Protein AF-A0AAD8NBJ1-F1 (afdb_monomer)

pLDDT: mean 81.19, std 16.1, range [29.55, 96.0]

Secondary structure (DSSP, 8-state):
-HHHHHHHHHTT--HHHHHHHHHHHHHHS-TT-----SHHHHHHHHHHTT-------B-TTSS-B--GGGTT-SB-TTT-PBPPPHHHHHHHHHHHTSHHHHHHHHHHHHHHTTT--SS----S-SSPPPPHHHHHHHHHHHHTSPPPHHHHHHHHTBGGG-SSSBSSHHHHHHHHHHHHHHHHHTSPPTT--SPPP--HHHHHHHHHHTTS----------

Organism: NCBI:txid360622

Mean predicted aligned error: 16.37 Å

Solvent-accessible surface area (backbone atoms only — not comparable to full-atom values): 13392 Å² total; per-residue (Å²): 109,71,67,57,54,48,49,32,64,78,65,65,50,46,65,52,57,45,20,56,52,24,43,53,55,49,70,78,42,64,95,87,61,89,71,56,55,31,53,66,57,45,51,55,53,46,46,74,71,72,56,74,85,77,87,71,53,57,33,91,85,66,81,48,63,43,51,81,96,39,52,85,56,63,48,35,96,85,76,67,46,64,45,84,48,69,68,60,54,53,51,50,55,57,54,51,67,33,70,67,46,44,51,55,49,50,52,53,53,38,56,77,51,71,69,66,80,76,100,72,66,77,66,90,56,89,56,74,80,82,47,71,65,58,54,37,53,57,44,16,67,78,65,77,40,80,59,47,55,51,55,51,47,41,42,73,42,15,50,93,54,64,67,70,48,55,74,45,68,67,58,45,51,38,52,52,41,29,52,54,48,49,61,59,53,32,47,48,56,96,93,47,94,57,63,42,88,67,64,58,51,56,36,38,53,55,32,53,54,73,70,53,88,73,67,82,80,70,85,74,81,130

Structure (mmCIF, N/CA/C/O backbone):
data_AF-A0AAD8NBJ1-F1
#
_entry.id   AF-A0AAD8NBJ1-F1
#
loop_
_atom_site.group_PDB
_atom_site.id
_atom_site.type_symbol
_atom_site.label_atom_id
_atom_site.label_alt_id
_atom_site.label_comp_id
_atom_site.label_asym_id
_atom_site.label_entity_id
_atom_site.label_seq_id
_atom_site.pdbx_PDB_ins_code
_atom_site.Cartn_x
_atom_site.Cartn_y
_atom_site.Cartn_z
_atom_site.occupancy
_atom_site.B_iso_or_equiv
_atom_site.auth_seq_id
_atom_site.auth_comp_id
_atom_site.auth_asym_id
_atom_site.auth_atom_id
_atom_site.pdbx_PDB_model_num
ATOM 1 N N . MET A 1 1 ? 9.973 -14.332 -22.108 1.00 76.56 1 MET A N 1
ATOM 2 C CA . MET A 1 1 ? 10.062 -13.390 -20.968 1.00 76.56 1 MET A CA 1
ATOM 3 C C . MET A 1 1 ? 8.954 -12.339 -20.944 1.00 76.56 1 MET A C 1
ATOM 5 O O . MET A 1 1 ? 8.338 -12.210 -19.899 1.00 76.56 1 MET A O 1
ATOM 9 N N . ALA A 1 2 ? 8.609 -11.660 -22.050 1.00 81.00 2 ALA A N 1
ATOM 10 C CA . ALA A 1 2 ? 7.526 -10.656 -22.050 1.00 81.00 2 ALA A CA 1
ATOM 11 C C . ALA A 1 2 ? 6.179 -11.221 -21.556 1.00 81.00 2 ALA A C 1
ATOM 13 O O . ALA A 1 2 ? 5.575 -10.667 -20.648 1.00 81.00 2 ALA A O 1
ATOM 14 N N . ARG A 1 3 ? 5.782 -12.405 -22.048 1.00 86.31 3 ARG A N 1
ATOM 15 C CA . ARG A 1 3 ? 4.578 -13.115 -21.573 1.00 86.31 3 ARG A CA 1
ATOM 16 C C . ARG A 1 3 ? 4.602 -13.426 -20.072 1.00 86.31 3 ARG A C 1
ATOM 18 O O . ARG A 1 3 ? 3.561 -13.398 -19.439 1.00 86.31 3 ARG A O 1
ATOM 25 N N . MET A 1 4 ? 5.773 -13.709 -19.502 1.00 88.56 4 MET A N 1
ATOM 26 C CA . MET A 1 4 ? 5.906 -14.011 -18.073 1.00 88.56 4 MET A CA 1
ATOM 27 C C . MET A 1 4 ? 5.740 -12.748 -17.221 1.00 88.56 4 MET A C 1
ATOM 29 O O . MET A 1 4 ? 5.127 -12.801 -16.160 1.00 88.56 4 MET A O 1
ATOM 33 N N . LEU A 1 5 ? 6.219 -11.597 -17.710 1.00 87.44 5 LEU A N 1
ATOM 34 C CA . LEU A 1 5 ? 5.952 -10.296 -17.089 1.00 87.44 5 LEU A CA 1
ATOM 35 C C . LEU A 1 5 ? 4.464 -9.927 -17.148 1.00 87.44 5 LEU A C 1
ATOM 37 O O . LEU A 1 5 ? 3.934 -9.450 -16.148 1.00 87.44 5 LEU A O 1
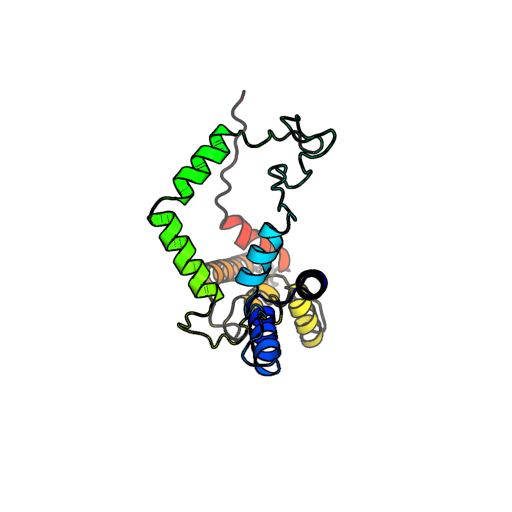ATOM 41 N N . SER A 1 6 ? 3.788 -10.188 -18.273 1.00 85.75 6 SER A N 1
ATOM 42 C CA . SER A 1 6 ? 2.333 -10.014 -18.383 1.00 85.75 6 SER A CA 1
ATOM 43 C C . SER A 1 6 ? 1.595 -10.893 -17.375 1.00 85.75 6 SER A C 1
ATOM 45 O O . SER A 1 6 ? 0.835 -10.369 -16.576 1.00 85.75 6 SER A O 1
ATOM 47 N N . LEU A 1 7 ? 1.918 -12.190 -17.300 1.00 85.75 7 LEU A N 1
ATOM 48 C CA . LEU A 1 7 ? 1.315 -13.108 -16.324 1.00 85.75 7 LEU A CA 1
ATOM 49 C C . LEU A 1 7 ? 1.537 -12.658 -14.875 1.00 85.75 7 LEU A C 1
ATOM 51 O O . LEU A 1 7 ? 0.616 -12.722 -14.065 1.00 85.75 7 LEU A O 1
ATOM 55 N N . LYS A 1 8 ? 2.732 -12.152 -14.546 1.00 85.94 8 LYS A N 1
ATOM 56 C CA . LYS A 1 8 ? 2.996 -11.562 -13.229 1.00 85.94 8 LYS A CA 1
ATOM 57 C C . LYS A 1 8 ? 2.080 -10.377 -12.937 1.00 85.94 8 LYS A C 1
ATOM 59 O O . LYS A 1 8 ? 1.621 -10.254 -11.805 1.00 85.94 8 LYS A O 1
ATOM 64 N N . SER A 1 9 ? 1.854 -9.509 -13.921 1.00 82.12 9 SER A N 1
ATOM 65 C CA . SER A 1 9 ? 0.972 -8.348 -13.786 1.00 82.12 9 SER A CA 1
ATOM 66 C C . SER A 1 9 ? -0.490 -8.774 -13.637 1.00 82.12 9 SER A C 1
ATOM 68 O O . SER A 1 9 ? -1.144 -8.373 -12.678 1.00 82.12 9 SER A O 1
ATOM 70 N N . ASP A 1 10 ? -0.966 -9.634 -14.537 1.00 82.12 10 ASP A N 1
ATOM 71 C CA . ASP A 1 10 ? -2.369 -10.053 -14.653 1.00 82.12 10 ASP A CA 1
ATOM 72 C C . ASP A 1 10 ? -2.823 -10.936 -13.485 1.00 82.12 10 ASP A C 1
ATOM 74 O O . ASP A 1 10 ? -3.989 -10.922 -13.096 1.00 82.12 10 ASP A O 1
ATOM 78 N N . HIS A 1 11 ? -1.898 -11.701 -12.905 1.00 82.19 11 HIS A N 1
ATOM 79 C CA . HIS A 1 11 ? -2.176 -12.625 -11.805 1.00 82.19 11 HIS A CA 1
ATOM 80 C C . HIS A 1 11 ? -1.488 -12.232 -10.499 1.00 82.19 11 HIS A C 1
ATOM 82 O O . HIS A 1 11 ? -1.432 -13.037 -9.570 1.00 82.19 11 HIS A O 1
ATOM 88 N N . HIS A 1 12 ? -0.945 -11.015 -10.427 1.00 79.38 12 HIS A N 1
ATOM 89 C CA . HIS A 1 12 ? -0.308 -10.461 -9.232 1.00 79.38 12 HIS A CA 1
ATOM 90 C C . HIS A 1 12 ? 0.740 -11.389 -8.597 1.00 79.38 12 HIS A C 1
ATOM 92 O O . HIS A 1 12 ? 0.815 -11.513 -7.373 1.00 79.38 12 HIS A O 1
ATOM 98 N N . TRP A 1 13 ? 1.562 -12.058 -9.413 1.00 82.12 13 TRP A N 1
ATOM 99 C CA . TRP A 1 13 ? 2.598 -12.941 -8.876 1.00 82.12 13 TRP A CA 1
ATOM 100 C C . TRP A 1 13 ? 3.555 -12.145 -7.991 1.00 82.12 13 TRP A C 1
ATOM 102 O O . TRP A 1 13 ? 4.001 -11.051 -8.359 1.00 82.12 13 TRP A O 1
ATOM 112 N N . SER A 1 14 ? 3.937 -12.716 -6.849 1.00 79.75 14 SER A N 1
ATOM 113 C CA . SER A 1 14 ? 5.003 -12.148 -6.024 1.00 79.75 14 SER A CA 1
ATOM 114 C C . SER A 1 14 ? 6.334 -12.146 -6.793 1.00 79.75 14 SER A C 1
ATOM 116 O O . SER A 1 14 ? 6.502 -12.843 -7.798 1.00 79.75 14 SER A O 1
ATOM 118 N N . GLU A 1 15 ? 7.290 -11.302 -6.395 1.00 81.50 15 GLU A N 1
ATOM 119 C CA . GLU A 1 15 ? 8.642 -11.352 -6.984 1.00 81.50 15 GLU A CA 1
ATOM 120 C C . GLU A 1 15 ? 9.304 -12.710 -6.722 1.00 81.50 15 GLU A C 1
ATOM 122 O O . GLU A 1 15 ? 9.832 -13.300 -7.653 1.00 81.50 15 GLU A O 1
ATOM 127 N N . ALA A 1 16 ? 9.131 -13.275 -5.523 1.00 79.19 16 ALA A N 1
ATOM 128 C CA . ALA A 1 16 ? 9.636 -14.607 -5.188 1.00 79.19 16 ALA A CA 1
ATOM 129 C C . ALA A 1 16 ? 9.062 -15.713 -6.091 1.00 79.19 16 ALA A C 1
ATOM 131 O O . ALA A 1 16 ? 9.810 -16.543 -6.592 1.00 79.19 16 ALA A O 1
ATOM 132 N N . CYS A 1 17 ? 7.747 -15.709 -6.346 1.00 82.06 17 CYS A N 1
ATOM 133 C CA . CYS A 1 17 ? 7.118 -16.680 -7.248 1.00 82.06 17 CYS A CA 1
ATOM 134 C C . CYS A 1 17 ? 7.685 -16.575 -8.671 1.00 82.06 17 CYS A C 1
ATOM 136 O O . CYS A 1 17 ? 7.944 -17.590 -9.320 1.00 82.06 17 CYS A O 1
ATOM 138 N N . TYR A 1 18 ? 7.929 -15.350 -9.139 1.00 89.44 18 TYR A N 1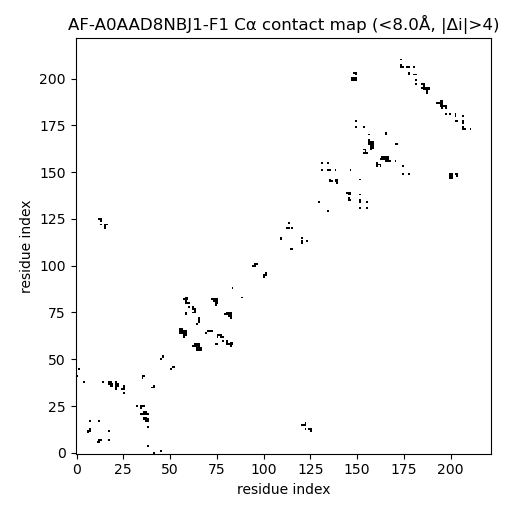
ATOM 139 C CA . TYR A 1 18 ? 8.555 -15.119 -10.435 1.00 89.44 18 TYR A CA 1
ATOM 140 C C . TYR A 1 18 ? 9.995 -15.644 -10.475 1.00 89.44 18 TYR A C 1
ATOM 142 O O . TYR A 1 18 ? 10.363 -16.312 -11.439 1.00 89.44 18 TYR A O 1
ATOM 150 N N . ASP A 1 19 ? 10.795 -15.355 -9.449 1.00 88.88 19 ASP A N 1
ATOM 151 C CA . ASP A 1 19 ? 12.202 -15.757 -9.366 1.00 88.88 19 ASP A CA 1
ATOM 152 C C . ASP A 1 19 ? 12.331 -17.286 -9.308 1.00 88.88 19 ASP A C 1
ATOM 154 O O . ASP A 1 19 ? 12.986 -17.865 -10.168 1.00 88.88 19 ASP A O 1
ATOM 158 N N . GLN A 1 20 ? 11.586 -17.961 -8.426 1.00 87.50 20 GLN A N 1
ATOM 159 C CA . GLN A 1 20 ? 11.570 -19.431 -8.346 1.00 87.50 20 GLN A CA 1
ATOM 160 C C . GLN A 1 20 ? 11.138 -20.088 -9.662 1.00 87.50 20 GLN A C 1
ATOM 162 O O . GLN A 1 20 ? 11.732 -21.065 -10.114 1.00 87.50 20 GLN A O 1
ATOM 167 N N . THR A 1 21 ? 10.110 -19.537 -10.317 1.00 89.62 21 THR A N 1
ATOM 168 C CA . THR A 1 21 ? 9.676 -20.028 -11.633 1.00 89.62 21 THR A CA 1
ATOM 169 C C . THR A 1 21 ? 10.772 -19.817 -12.680 1.00 89.62 21 THR A C 1
ATOM 171 O O . THR A 1 21 ? 10.986 -20.672 -13.536 1.00 89.62 21 THR A O 1
ATOM 174 N N . SER A 1 22 ? 11.489 -18.693 -12.611 1.00 90.69 22 SER A N 1
ATOM 175 C CA . SER A 1 22 ? 12.585 -18.377 -13.528 1.00 90.69 22 SER A CA 1
ATOM 176 C C . SER A 1 22 ? 13.775 -19.319 -13.342 1.00 90.69 22 SER A C 1
ATOM 178 O O . SER A 1 22 ? 14.338 -19.793 -14.327 1.00 90.69 22 SER A O 1
ATOM 180 N N . GLU A 1 23 ? 14.131 -19.621 -12.095 1.00 89.38 23 GLU A N 1
ATOM 181 C CA . GLU A 1 23 ? 15.168 -20.591 -11.736 1.00 89.38 23 GLU A CA 1
ATOM 182 C C . GLU A 1 23 ? 14.799 -22.005 -12.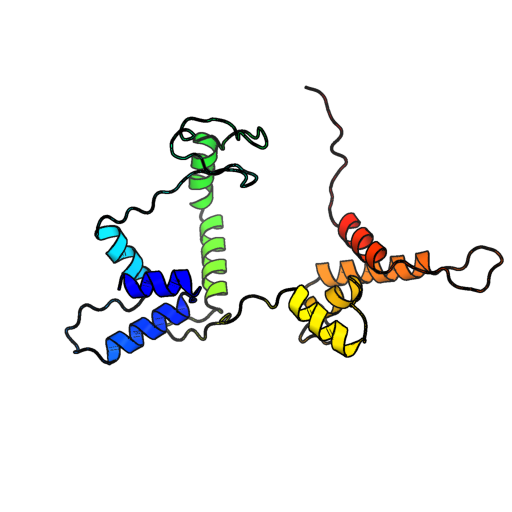192 1.00 89.38 23 GLU A C 1
ATOM 184 O O . GLU A 1 23 ? 15.622 -22.679 -12.811 1.00 89.38 23 GLU A O 1
ATOM 189 N N . PHE A 1 24 ? 13.547 -22.426 -11.980 1.00 91.06 24 PHE A N 1
ATOM 190 C CA . PHE A 1 24 ? 13.046 -23.707 -12.479 1.00 91.06 24 PHE A CA 1
ATOM 191 C C . PHE A 1 24 ? 13.118 -23.799 -14.007 1.00 91.06 24 PHE A C 1
ATOM 193 O O . PHE A 1 24 ? 13.599 -24.788 -14.551 1.00 91.06 24 PHE A O 1
ATOM 200 N N . ILE A 1 25 ? 12.685 -22.760 -14.728 1.00 90.94 25 ILE A N 1
ATOM 201 C CA . ILE A 1 25 ? 12.784 -22.748 -16.193 1.00 90.94 25 ILE A CA 1
ATOM 202 C C . ILE A 1 25 ? 14.251 -22.834 -16.626 1.00 90.94 25 ILE A C 1
ATOM 204 O O . ILE A 1 25 ? 14.574 -23.538 -17.577 1.00 90.94 25 ILE A O 1
ATOM 208 N N . LYS A 1 26 ? 15.156 -22.152 -15.924 1.00 89.25 26 LYS A N 1
ATOM 209 C CA . LYS A 1 26 ? 16.584 -22.177 -16.240 1.00 89.25 26 LYS A CA 1
ATOM 210 C C . LYS A 1 26 ? 17.226 -23.545 -15.999 1.00 89.25 26 LYS A C 1
ATOM 212 O O . LYS A 1 26 ? 18.129 -23.894 -16.751 1.00 89.25 26 LYS A O 1
ATOM 217 N N . SER A 1 27 ? 16.763 -24.309 -15.007 1.00 89.19 27 SER A N 1
ATOM 218 C CA . SER A 1 27 ? 17.309 -25.637 -14.687 1.00 89.19 27 SER A CA 1
ATOM 219 C C . SER A 1 27 ? 16.895 -26.730 -15.675 1.00 89.19 27 SER A C 1
ATOM 221 O O . SER A 1 27 ? 17.614 -27.714 -15.826 1.00 89.19 27 SER A O 1
ATOM 223 N N . VAL A 1 28 ? 15.764 -26.561 -16.368 1.00 93.38 28 VAL A N 1
ATOM 224 C CA . VAL A 1 28 ? 15.316 -27.493 -17.421 1.00 93.38 28 VAL A CA 1
ATOM 225 C C . VAL A 1 28 ? 15.861 -27.143 -18.809 1.00 93.38 28 VAL A C 1
ATOM 227 O O . VAL A 1 28 ? 15.690 -27.916 -19.752 1.00 93.38 28 VAL A O 1
ATOM 230 N N . LEU A 1 29 ? 16.492 -25.976 -18.955 1.00 92.00 29 LEU A N 1
ATOM 231 C CA . LEU A 1 29 ? 17.133 -25.543 -20.192 1.00 92.00 29 LEU A CA 1
ATOM 232 C C . LEU A 1 29 ? 18.601 -26.019 -20.252 1.00 92.00 29 LEU A C 1
ATOM 234 O O . LEU A 1 29 ? 19.216 -26.235 -19.210 1.00 92.00 29 LEU A O 1
ATOM 238 N N . PRO A 1 30 ? 19.188 -26.155 -21.457 1.00 92.44 30 PRO A N 1
ATOM 239 C CA . PRO A 1 30 ? 20.610 -26.480 -21.628 1.00 92.44 30 PRO A CA 1
ATOM 240 C C . PRO A 1 30 ? 21.540 -25.503 -20.889 1.00 92.44 30 PRO A C 1
ATOM 242 O O . PRO A 1 30 ? 21.201 -24.329 -20.762 1.00 92.44 30 PRO A O 1
ATOM 245 N N . GLU A 1 31 ? 22.714 -25.944 -20.423 1.00 85.31 31 GLU A N 1
ATOM 246 C CA . GLU A 1 31 ? 23.617 -25.121 -19.586 1.00 85.31 31 GLU A CA 1
ATOM 247 C C . GLU A 1 31 ? 24.069 -23.799 -20.238 1.00 85.31 31 GLU A C 1
ATOM 249 O O . GLU A 1 31 ? 24.370 -22.833 -19.539 1.00 85.31 31 GLU A O 1
ATOM 254 N N . ASP A 1 32 ? 24.073 -23.721 -21.568 1.00 88.31 32 ASP A N 1
ATOM 255 C CA . ASP A 1 32 ? 24.468 -22.547 -22.352 1.00 88.31 32 ASP A CA 1
ATOM 256 C C . ASP A 1 32 ? 23.321 -21.548 -22.607 1.00 88.31 32 ASP A C 1
ATOM 258 O O . ASP A 1 32 ? 23.463 -20.599 -23.384 1.00 88.31 32 ASP A O 1
ATOM 262 N N . ASN A 1 33 ? 22.173 -21.718 -21.943 1.00 88.12 33 ASN A N 1
ATOM 263 C CA . ASN A 1 33 ? 21.016 -20.854 -22.148 1.00 88.12 33 ASN A CA 1
ATOM 264 C C . ASN A 1 33 ? 21.196 -19.436 -21.564 1.00 88.12 33 ASN A C 1
ATOM 266 O O . ASN A 1 33 ? 21.755 -19.221 -20.489 1.00 88.12 33 ASN A O 1
ATOM 270 N N . THR A 1 34 ? 20.617 -18.440 -22.240 1.00 85.19 34 THR A N 1
ATOM 271 C CA . THR A 1 34 ? 20.631 -17.030 -21.811 1.00 85.19 34 THR A CA 1
ATOM 272 C C . THR A 1 34 ? 19.384 -16.629 -21.011 1.00 85.19 34 THR A C 1
ATOM 274 O O . THR A 1 34 ? 18.999 -15.456 -21.009 1.00 85.19 34 THR A O 1
ATOM 277 N N . PHE A 1 35 ? 18.690 -17.581 -20.377 1.00 88.69 35 PHE A N 1
ATOM 278 C CA . PHE A 1 35 ? 17.468 -17.291 -19.630 1.00 88.69 35 PHE A CA 1
ATOM 279 C C . PHE A 1 35 ? 17.782 -16.517 -18.340 1.00 88.69 35 PHE A C 1
ATOM 281 O O . PHE A 1 35 ? 18.763 -16.780 -17.629 1.00 88.69 35 PHE A O 1
ATOM 288 N N . LEU A 1 36 ? 16.943 -15.526 -18.035 1.00 87.94 36 LEU A N 1
ATOM 289 C CA . LEU A 1 36 ? 17.109 -14.678 -16.858 1.00 87.94 36 LEU A CA 1
ATOM 290 C C . LEU A 1 36 ? 16.431 -15.335 -15.661 1.00 87.94 36 LEU A C 1
ATOM 292 O O . LEU A 1 36 ? 15.288 -15.758 -15.743 1.00 87.94 36 LEU A O 1
ATOM 296 N N . ASP A 1 37 ? 17.150 -15.392 -14.550 1.00 84.50 37 ASP A N 1
ATOM 297 C CA . ASP A 1 37 ? 16.775 -16.123 -13.331 1.00 84.50 37 ASP A CA 1
ATOM 298 C C . ASP A 1 37 ? 16.035 -15.259 -12.298 1.00 84.50 37 ASP A C 1
ATOM 300 O O . ASP A 1 37 ? 15.776 -15.706 -11.192 1.00 84.50 37 ASP A O 1
ATOM 304 N N . SER A 1 38 ? 15.691 -14.014 -12.636 1.00 86.94 38 SER A N 1
ATOM 305 C CA . SER A 1 38 ? 14.929 -13.151 -11.730 1.00 86.94 38 SER A CA 1
ATOM 306 C C . SER A 1 38 ? 14.083 -12.111 -12.453 1.00 86.94 38 SER A C 1
ATOM 308 O O . SER A 1 38 ? 14.363 -11.703 -13.592 1.00 86.94 38 SER A O 1
ATOM 310 N N . PHE A 1 39 ? 13.068 -11.616 -11.750 1.00 87.44 39 PHE A N 1
ATOM 311 C CA . PHE A 1 39 ? 12.218 -10.509 -12.157 1.00 87.44 39 PHE A CA 1
ATOM 312 C C . PHE A 1 39 ? 13.042 -9.256 -12.419 1.00 87.44 39 PHE A C 1
ATOM 314 O O . PHE A 1 39 ? 12.863 -8.620 -13.454 1.00 87.44 39 PHE A O 1
ATOM 321 N N . TYR A 1 40 ? 13.991 -8.931 -11.536 1.00 86.62 40 TYR A N 1
ATOM 322 C CA . TYR A 1 40 ? 14.835 -7.750 -11.696 1.00 86.62 40 TYR A CA 1
ATOM 323 C C . TYR A 1 40 ? 15.680 -7.817 -12.972 1.00 86.62 40 TYR A C 1
ATOM 325 O O . TYR A 1 40 ? 15.653 -6.879 -13.772 1.00 86.62 40 TYR A O 1
ATOM 333 N N . LYS A 1 41 ? 16.391 -8.933 -13.206 1.00 86.69 41 LYS A N 1
ATOM 334 C CA . LYS A 1 41 ? 17.172 -9.112 -14.440 1.00 86.69 41 LYS A CA 1
ATOM 335 C C . LYS A 1 41 ? 16.262 -9.055 -15.664 1.00 86.69 41 LYS A C 1
ATOM 337 O O . LYS A 1 41 ? 16.604 -8.381 -16.633 1.00 86.69 41 LYS A O 1
ATOM 342 N N . THR A 1 42 ? 15.089 -9.690 -15.600 1.00 88.38 42 THR A N 1
ATOM 343 C CA . THR A 1 42 ? 14.114 -9.673 -16.699 1.00 88.38 42 THR A CA 1
ATOM 344 C C . THR A 1 42 ? 13.595 -8.276 -17.005 1.00 88.38 42 THR A C 1
ATOM 346 O O . THR A 1 42 ? 13.584 -7.865 -18.164 1.00 88.38 42 THR A O 1
ATOM 349 N N . LYS A 1 43 ? 13.214 -7.521 -15.975 1.00 83.75 43 LYS A N 1
ATOM 350 C CA . LYS A 1 43 ? 12.758 -6.139 -16.093 1.00 83.75 43 LYS A CA 1
ATOM 351 C C . LYS A 1 43 ? 13.852 -5.249 -16.683 1.00 83.75 43 LYS A C 1
ATOM 353 O O . LYS A 1 43 ? 13.596 -4.563 -17.663 1.00 83.75 43 LYS A O 1
ATOM 358 N N . LYS A 1 44 ? 15.080 -5.328 -16.163 1.00 84.00 44 LYS A N 1
ATOM 359 C CA . LYS A 1 44 ? 16.232 -4.561 -16.663 1.00 84.00 44 LYS A CA 1
ATOM 360 C C . LYS A 1 44 ? 16.568 -4.893 -18.120 1.00 84.00 44 LYS A C 1
ATOM 362 O O . LYS A 1 44 ? 16.908 -4.008 -18.898 1.00 84.00 44 LYS A O 1
ATOM 367 N N . HIS A 1 45 ? 16.459 -6.163 -18.505 1.00 85.06 45 HIS A N 1
ATOM 368 C CA . HIS A 1 45 ? 16.651 -6.577 -19.892 1.00 85.06 45 HIS A CA 1
ATOM 369 C C . HIS A 1 45 ? 15.563 -6.004 -20.812 1.00 85.06 45 HIS A C 1
ATOM 371 O O . HIS A 1 45 ? 15.874 -5.509 -21.890 1.00 85.06 45 HIS A O 1
ATOM 377 N N . MET A 1 46 ? 14.304 -5.998 -20.364 1.00 81.12 46 MET A N 1
ATOM 378 C CA . MET A 1 46 ? 13.187 -5.397 -21.104 1.00 81.12 46 MET A CA 1
ATOM 379 C C . MET A 1 46 ? 13.273 -3.871 -21.201 1.00 81.12 46 MET A C 1
ATOM 381 O O . MET A 1 46 ? 12.910 -3.314 -22.233 1.00 81.12 46 MET A O 1
ATOM 385 N N . GLU A 1 47 ? 13.798 -3.193 -20.178 1.00 77.69 47 GLU A N 1
ATOM 386 C CA . GLU A 1 47 ? 14.092 -1.754 -20.231 1.00 77.69 47 GLU A CA 1
ATOM 387 C C . GLU A 1 47 ? 15.098 -1.432 -21.353 1.00 77.69 47 GLU A C 1
ATOM 389 O O . GLU A 1 47 ? 14.930 -0.447 -22.069 1.00 77.69 47 GLU A O 1
ATOM 394 N N . GLY A 1 48 ? 16.093 -2.303 -21.573 1.00 76.31 48 GLY A N 1
ATOM 395 C CA . GLY A 1 48 ? 17.064 -2.179 -22.667 1.00 76.31 48 GLY A CA 1
ATOM 396 C C . GLY A 1 48 ? 16.482 -2.389 -24.072 1.00 76.31 48 GLY A C 1
ATOM 397 O O . GLY A 1 48 ? 17.083 -1.947 -25.047 1.00 76.31 48 GLY A O 1
ATOM 398 N N . LEU A 1 49 ? 15.306 -3.014 -24.187 1.00 78.50 49 LEU A N 1
ATOM 399 C CA . LEU A 1 49 ? 14.607 -3.249 -25.457 1.00 78.50 49 LEU A CA 1
ATOM 400 C C . LEU A 1 49 ? 13.725 -2.067 -25.895 1.00 78.50 49 LEU A C 1
ATOM 402 O O . LEU A 1 49 ? 12.976 -2.187 -26.862 1.00 78.50 49 LEU A O 1
ATOM 406 N N . GLY A 1 50 ? 13.802 -0.922 -25.210 1.00 61.34 50 GLY A N 1
ATOM 407 C CA . GLY A 1 50 ? 13.041 0.269 -25.588 1.00 61.34 50 GLY A CA 1
ATOM 408 C C . GLY A 1 50 ? 11.572 0.214 -25.170 1.00 61.34 50 GLY A C 1
ATOM 409 O O . GLY A 1 50 ? 10.733 0.824 -25.826 1.00 61.34 50 GLY A O 1
ATOM 410 N N . LEU A 1 51 ? 11.257 -0.480 -24.070 1.00 64.69 51 LEU A N 1
ATOM 411 C CA . LEU A 1 51 ? 10.002 -0.314 -23.329 1.00 64.69 51 LEU A CA 1
ATOM 412 C C . LEU A 1 51 ? 10.241 0.678 -22.174 1.00 64.69 51 LEU A C 1
ATOM 414 O O . LEU A 1 51 ? 10.441 0.246 -21.034 1.00 64.69 51 LEU A O 1
ATOM 418 N N . PRO A 1 52 ? 10.309 2.002 -22.429 1.00 59.34 52 PRO A N 1
ATOM 419 C CA . PRO A 1 52 ? 10.575 2.970 -21.379 1.00 59.34 52 PRO A CA 1
ATOM 420 C C . PRO A 1 52 ? 9.442 2.938 -20.356 1.00 59.34 52 PRO A C 1
ATOM 422 O O . PRO A 1 52 ? 8.273 3.142 -20.685 1.00 59.34 52 PRO A O 1
ATOM 425 N N . SER A 1 53 ? 9.791 2.713 -19.089 1.00 66.38 53 SER A N 1
ATOM 426 C CA . SER A 1 53 ? 8.871 3.021 -18.000 1.00 66.38 53 SER A CA 1
ATOM 427 C C . SER A 1 53 ? 8.767 4.542 -17.888 1.00 66.38 53 SER A C 1
ATOM 429 O O . SER A 1 53 ? 9.704 5.225 -17.475 1.00 66.38 53 SER A O 1
ATOM 431 N N . VAL A 1 54 ? 7.635 5.092 -18.322 1.00 74.00 54 VAL A N 1
ATOM 432 C CA . VAL A 1 54 ? 7.363 6.525 -18.206 1.00 74.00 54 VAL A CA 1
ATOM 433 C C . VAL A 1 54 ? 6.759 6.777 -16.831 1.00 74.00 54 VAL A C 1
ATOM 435 O O . VAL A 1 54 ? 5.711 6.229 -16.493 1.00 74.00 54 VAL A O 1
ATOM 438 N N . LYS A 1 55 ? 7.428 7.599 -16.019 1.00 79.88 55 LYS A N 1
ATOM 439 C CA . LYS A 1 55 ? 6.853 8.090 -14.764 1.00 79.88 55 LYS A CA 1
ATOM 440 C C . LYS A 1 55 ? 5.889 9.221 -15.096 1.00 79.88 55 LYS A C 1
ATOM 442 O O . LYS A 1 55 ? 6.322 10.273 -15.557 1.00 79.88 55 LYS A O 1
ATOM 447 N N . ILE A 1 56 ? 4.603 8.981 -14.875 1.00 87.56 56 ILE A N 1
ATOM 448 C CA . ILE A 1 56 ? 3.551 9.979 -15.041 1.00 87.56 56 ILE A CA 1
ATOM 449 C C . ILE A 1 56 ? 3.230 10.542 -13.660 1.00 87.56 56 ILE A C 1
ATOM 451 O O . ILE A 1 56 ? 3.043 9.784 -12.709 1.00 87.56 56 ILE A O 1
ATOM 455 N N . ASP A 1 57 ? 3.213 11.864 -13.557 1.00 88.56 57 ASP A N 1
ATOM 456 C CA . ASP A 1 57 ? 2.876 12.550 -12.315 1.00 88.56 57 ASP A CA 1
ATOM 457 C C . ASP A 1 57 ? 1.372 12.445 -12.026 1.00 88.56 57 ASP A C 1
ATOM 459 O O . ASP A 1 57 ? 0.560 12.340 -12.950 1.00 88.56 57 ASP A O 1
ATOM 463 N N . CYS A 1 58 ? 0.985 12.499 -10.757 1.00 92.50 58 CYS A N 1
ATOM 464 C CA . CYS A 1 58 ? -0.409 12.405 -10.347 1.00 9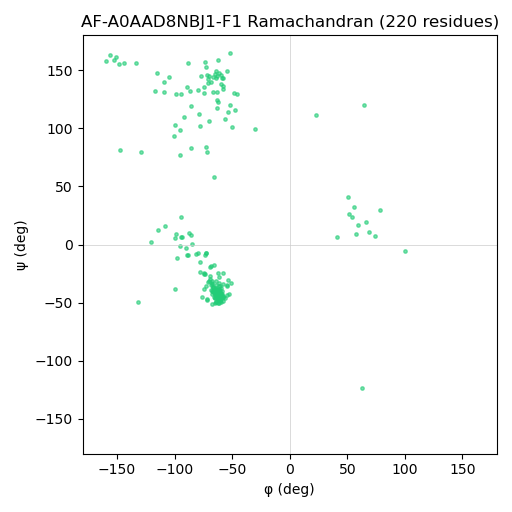2.50 58 CYS A CA 1
ATOM 465 C C . CYS A 1 58 ? -0.781 13.472 -9.320 1.00 92.50 58 CYS A C 1
ATOM 467 O O . CYS A 1 58 ? 0.051 14.030 -8.608 1.00 92.50 58 CYS A O 1
ATOM 469 N N . CYS A 1 59 ? -2.072 13.782 -9.258 1.00 92.75 59 CYS A N 1
ATOM 470 C CA . CYS A 1 59 ? -2.614 14.625 -8.205 1.00 92.75 59 CYS A CA 1
ATOM 471 C C . CYS A 1 59 ? -2.311 14.015 -6.825 1.00 92.75 59 CYS A C 1
ATOM 473 O O . CYS A 1 59 ? -2.426 12.804 -6.650 1.00 92.75 59 CYS A O 1
ATOM 475 N N . VAL A 1 60 ? -2.025 14.859 -5.827 1.00 88.69 60 VAL A N 1
ATOM 476 C CA . VAL A 1 60 ? -1.794 14.448 -4.427 1.00 88.69 60 VAL A CA 1
ATOM 477 C C . VAL A 1 60 ? -2.929 13.596 -3.841 1.00 88.69 60 VAL A C 1
ATOM 479 O O . VAL A 1 60 ? -2.673 12.706 -3.040 1.00 88.69 60 VAL A O 1
ATOM 482 N N . ASN A 1 61 ? -4.168 13.815 -4.296 1.00 90.06 61 ASN A N 1
ATOM 483 C CA . ASN A 1 61 ? -5.352 13.049 -3.890 1.00 90.06 61 ASN A CA 1
ATOM 484 C C . ASN A 1 61 ? -5.672 11.880 -4.842 1.00 90.06 61 ASN A C 1
ATOM 486 O O . ASN A 1 61 ? -6.729 11.266 -4.734 1.00 90.06 61 ASN A O 1
ATOM 490 N N . GLY A 1 62 ? -4.813 11.604 -5.827 1.00 90.50 62 GLY A N 1
ATOM 491 C CA . GLY A 1 62 ? -4.998 10.530 -6.806 1.00 90.50 62 GLY A CA 1
ATOM 492 C C . GLY A 1 62 ? -6.140 10.744 -7.806 1.00 90.50 62 GLY A C 1
ATOM 493 O O . GLY A 1 62 ? -6.491 9.814 -8.522 1.00 90.50 62 GLY A O 1
ATOM 494 N N . CYS A 1 63 ? -6.728 11.944 -7.881 1.00 93.12 63 CYS A N 1
ATOM 495 C CA . CYS A 1 63 ? -7.913 12.196 -8.712 1.00 93.12 63 CYS A CA 1
ATOM 496 C C . CYS A 1 63 ? -7.641 12.149 -10.226 1.00 93.12 63 CYS A C 1
ATOM 498 O O . CYS A 1 63 ? -8.553 11.883 -11.001 1.00 93.12 63 CYS A O 1
ATOM 500 N N . MET A 1 64 ? -6.412 12.450 -10.656 1.00 92.62 64 MET A N 1
ATOM 501 C CA . MET A 1 64 ? -5.999 12.409 -12.061 1.00 92.62 64 MET A CA 1
ATOM 502 C C . MET A 1 64 ? -4.488 12.225 -12.200 1.00 92.62 64 MET A C 1
ATOM 504 O O . MET A 1 64 ? -3.730 12.482 -11.259 1.00 92.62 64 MET A O 1
ATOM 508 N N . ILE A 1 65 ? -4.070 11.831 -13.402 1.00 94.31 65 ILE A N 1
ATOM 509 C CA . ILE A 1 65 ? -2.674 11.824 -13.845 1.00 94.31 65 ILE A CA 1
ATOM 510 C C . ILE A 1 65 ? -2.430 12.991 -14.810 1.00 94.31 65 ILE A C 1
ATOM 512 O O . ILE A 1 65 ? -3.308 13.334 -15.599 1.00 94.31 65 ILE A O 1
ATOM 516 N N . TYR A 1 66 ? -1.244 13.591 -14.759 1.00 92.75 66 TYR A N 1
ATOM 517 C CA . TYR A 1 66 ? -0.839 14.683 -15.648 1.00 92.75 66 TYR A CA 1
ATOM 518 C C . TYR A 1 66 ? -0.268 14.102 -16.944 1.00 92.75 66 TYR A C 1
ATOM 520 O O . TYR A 1 66 ? 0.943 13.903 -17.081 1.00 92.75 66 TYR A O 1
ATOM 528 N N . TRP A 1 67 ? -1.158 13.759 -17.876 1.00 93.62 67 TRP A N 1
ATOM 529 C CA . TRP A 1 67 ? -0.822 13.090 -19.133 1.00 93.62 67 TRP A CA 1
ATOM 530 C C . TRP A 1 67 ? -1.700 13.577 -20.292 1.00 93.62 67 TRP A C 1
ATOM 532 O O . TRP A 1 67 ? -2.812 14.053 -20.078 1.00 93.62 67 TRP A O 1
ATOM 542 N N . GLY A 1 68 ? -1.203 13.444 -21.526 1.00 92.75 68 GLY A N 1
ATOM 543 C CA . GLY A 1 68 ? -1.909 13.902 -22.724 1.00 92.75 68 GLY A CA 1
ATOM 544 C C . GLY A 1 68 ? -2.119 15.416 -22.706 1.00 92.75 68 GLY A C 1
ATOM 545 O O . GLY A 1 68 ? -1.160 16.168 -22.560 1.00 92.75 68 GLY A O 1
ATOM 546 N N . GLU A 1 69 ? -3.373 15.848 -22.823 1.00 93.38 69 GLU A N 1
ATOM 547 C CA . GLU A 1 69 ? -3.773 17.265 -22.789 1.00 93.38 69 GLU A CA 1
ATOM 548 C C . GLU A 1 69 ? -3.519 17.932 -21.426 1.00 93.38 69 GLU A C 1
ATOM 550 O O . GLU A 1 69 ? -3.434 19.154 -21.340 1.00 93.38 69 GLU A O 1
ATOM 555 N N . ASP A 1 70 ? -3.332 17.134 -20.370 1.00 92.88 70 ASP A N 1
ATOM 556 C CA . ASP A 1 70 ? -3.217 17.620 -18.990 1.00 92.88 70 ASP A CA 1
ATOM 557 C C . ASP A 1 70 ? -1.770 17.719 -18.506 1.00 92.88 70 ASP A C 1
ATOM 559 O O . ASP A 1 70 ? -1.511 17.986 -17.332 1.00 92.88 70 ASP A O 1
ATOM 563 N N . ILE A 1 71 ? -0.804 17.481 -19.395 1.00 91.69 71 ILE A N 1
ATOM 564 C CA . ILE A 1 71 ? 0.614 17.397 -19.038 1.00 91.69 71 ILE A CA 1
ATOM 565 C C . ILE A 1 71 ? 1.182 18.712 -18.495 1.00 91.69 71 ILE A C 1
ATOM 567 O O . ILE A 1 71 ? 2.055 18.665 -17.628 1.00 91.69 71 ILE A O 1
ATOM 571 N N . ASP A 1 72 ? 0.670 19.852 -18.957 1.00 90.12 72 ASP A N 1
ATOM 572 C CA . ASP A 1 72 ? 1.128 21.194 -18.575 1.00 90.12 72 ASP A CA 1
ATOM 573 C C . ASP A 1 72 ? 0.246 21.837 -17.494 1.00 90.12 72 ASP A C 1
ATOM 575 O O . ASP A 1 72 ? 0.394 23.015 -17.180 1.00 90.12 72 ASP A O 1
ATOM 579 N N . MET A 1 73 ? -0.687 21.080 -16.906 1.00 92.88 73 MET A N 1
ATOM 580 C CA . MET A 1 73 ? -1.497 21.589 -15.806 1.00 92.88 73 MET A CA 1
ATOM 581 C C . MET A 1 73 ? -0.699 21.656 -14.504 1.00 92.88 73 MET A C 1
ATOM 583 O O . MET A 1 73 ? -0.041 20.693 -14.100 1.00 92.88 73 MET A O 1
ATOM 587 N N . ASP A 1 74 ? -0.856 22.782 -13.811 1.00 92.19 74 ASP A N 1
ATOM 588 C CA . ASP A 1 74 ? -0.287 23.031 -12.484 1.00 92.19 74 ASP A CA 1
ATOM 589 C C . ASP A 1 74 ? -1.273 22.732 -11.345 1.00 92.19 74 ASP A C 1
ATOM 591 O O . ASP A 1 74 ? -0.935 22.863 -10.172 1.00 92.19 74 ASP A O 1
ATOM 595 N N . SER A 1 75 ? -2.505 22.323 -11.660 1.00 93.88 75 SER A N 1
ATOM 596 C CA . SER A 1 75 ? -3.511 21.957 -10.660 1.00 93.88 75 SER A CA 1
ATOM 597 C C . SER A 1 75 ? -4.456 20.871 -11.162 1.00 93.88 75 SER A C 1
ATOM 599 O O . SER A 1 75 ? -4.660 20.686 -12.362 1.00 93.88 75 SER A O 1
ATOM 601 N N . CYS A 1 76 ? -5.030 20.133 -10.217 1.00 94.62 76 CYS A N 1
ATOM 602 C CA . CYS A 1 76 ? -5.982 19.070 -10.487 1.00 94.62 76 CYS A CA 1
ATOM 603 C C . CYS A 1 76 ? -7.353 19.630 -10.882 1.00 94.62 76 CYS A C 1
ATOM 605 O O . CYS A 1 76 ? -7.946 20.405 -10.135 1.00 94.62 76 CYS A O 1
ATOM 607 N N . LYS A 1 77 ? -7.926 19.133 -11.983 1.00 94.75 77 LYS A N 1
ATOM 608 C CA . LYS A 1 77 ? -9.274 19.506 -12.452 1.00 94.75 77 LYS A CA 1
ATOM 609 C C . LYS A 1 77 ? -10.405 19.145 -11.481 1.00 94.75 77 LYS A C 1
ATOM 611 O O . LYS A 1 77 ? -11.475 19.736 -11.552 1.00 94.75 77 LYS A O 1
ATOM 616 N N . PHE A 1 78 ? -10.192 18.146 -10.622 1.00 94.69 78 PHE A N 1
ATOM 617 C CA . PHE A 1 78 ? -11.243 17.565 -9.780 1.00 94.69 78 PHE A CA 1
ATOM 618 C C . PHE A 1 78 ? -11.239 18.087 -8.344 1.00 94.69 78 PHE A C 1
ATOM 620 O O . PHE A 1 78 ? -12.301 18.263 -7.757 1.00 94.69 78 PHE A O 1
ATOM 627 N N . CYS A 1 79 ? -10.059 18.307 -7.762 1.00 94.75 79 CYS A N 1
ATOM 628 C CA . CYS A 1 79 ? -9.928 18.745 -6.369 1.00 94.75 79 CYS A CA 1
ATOM 629 C C . CYS A 1 79 ? -9.207 20.087 -6.211 1.00 94.75 79 CYS A C 1
ATOM 631 O O . CYS A 1 79 ? -8.952 20.501 -5.082 1.00 94.75 79 CYS A O 1
ATOM 633 N N . SER A 1 80 ? -8.830 20.731 -7.320 1.00 93.06 80 SER A N 1
ATOM 634 C CA . SER A 1 80 ? -8.130 22.023 -7.361 1.00 93.06 80 SER A CA 1
ATOM 635 C C . SER A 1 80 ? -6.793 22.062 -6.612 1.00 93.06 80 SER A C 1
ATOM 637 O O . SER A 1 80 ? -6.207 23.129 -6.449 1.00 93.06 80 SER A O 1
ATOM 639 N N . GLN A 1 81 ? -6.284 20.911 -6.162 1.00 92.06 81 GLN A N 1
ATOM 640 C CA . GLN A 1 81 ? -4.986 20.829 -5.506 1.00 92.06 81 GLN A CA 1
ATOM 641 C C . GLN A 1 81 ? -3.868 21.113 -6.498 1.00 92.06 81 GLN A C 1
ATOM 643 O O . GLN A 1 81 ? -3.897 20.630 -7.634 1.00 92.06 81 GLN A O 1
ATOM 648 N N . SER A 1 82 ? -2.873 21.862 -6.031 1.00 91.19 82 SER A N 1
ATOM 649 C CA . SER A 1 82 ? -1.685 22.174 -6.813 1.00 91.19 82 SER A CA 1
ATOM 650 C C . SER A 1 82 ? -0.888 20.907 -7.118 1.00 91.19 82 SER A C 1
ATOM 652 O O . SER A 1 82 ? -0.798 19.981 -6.304 1.00 91.19 82 SER A O 1
ATOM 654 N N . ARG A 1 83 ? -0.308 20.861 -8.311 1.00 92.56 83 ARG A N 1
ATOM 655 C CA . ARG A 1 83 ? 0.649 19.837 -8.706 1.00 92.56 83 ARG A CA 1
ATOM 656 C C . ARG A 1 83 ? 1.927 19.980 -7.883 1.00 92.56 83 ARG A C 1
ATOM 658 O O . ARG A 1 83 ? 2.364 21.087 -7.574 1.00 92.56 83 ARG A O 1
ATOM 665 N N . ILE A 1 84 ? 2.558 18.855 -7.546 1.00 88.38 84 ILE A N 1
ATOM 666 C CA . ILE A 1 84 ? 3.840 18.883 -6.839 1.00 88.38 84 ILE A CA 1
ATOM 667 C C . ILE A 1 84 ? 4.882 19.550 -7.742 1.00 88.38 84 ILE A C 1
ATOM 669 O O . ILE A 1 84 ? 5.213 19.057 -8.820 1.00 88.38 84 ILE A O 1
ATOM 673 N N . GLY A 1 85 ? 5.415 20.681 -7.283 1.00 86.69 85 GLY A N 1
ATOM 674 C CA . GLY A 1 85 ? 6.441 21.419 -8.008 1.00 86.69 85 GLY A CA 1
ATOM 675 C C . GLY A 1 85 ? 7.727 20.605 -8.173 1.00 86.69 85 GLY A C 1
ATOM 676 O O . GLY A 1 85 ? 8.153 19.877 -7.272 1.00 86.69 85 GLY A O 1
ATOM 677 N N . LYS A 1 86 ? 8.402 20.775 -9.317 1.00 84.19 86 LYS A N 1
ATOM 678 C CA . LYS A 1 86 ? 9.676 20.090 -9.615 1.00 84.19 86 LYS A CA 1
ATOM 679 C C . LYS A 1 86 ? 10.738 20.319 -8.533 1.00 84.19 86 LYS A C 1
ATOM 681 O O . LYS A 1 86 ? 11.509 19.414 -8.241 1.00 84.19 86 LYS A O 1
ATOM 686 N N . ASN A 1 87 ? 10.774 21.504 -7.927 1.00 88.25 87 ASN A N 1
ATOM 687 C CA . ASN A 1 87 ? 11.690 21.840 -6.834 1.00 88.25 87 ASN A CA 1
ATOM 688 C C . ASN A 1 87 ? 11.445 20.987 -5.578 1.00 88.25 87 ASN A C 1
ATOM 690 O O . ASN A 1 87 ? 12.403 20.505 -4.978 1.00 88.25 87 ASN A O 1
ATOM 694 N N . VAL A 1 88 ? 10.178 20.759 -5.213 1.00 88.81 88 VAL A N 1
ATOM 695 C CA . VAL A 1 88 ? 9.796 19.895 -4.085 1.00 88.81 88 VAL A CA 1
ATOM 696 C C . VAL A 1 88 ? 10.202 18.453 -4.377 1.00 88.81 88 VAL A C 1
ATOM 698 O O . VAL A 1 88 ? 10.848 17.808 -3.556 1.00 88.81 88 VAL A O 1
ATOM 701 N N . TRP A 1 89 ? 9.911 17.976 -5.590 1.00 84.38 89 TRP A N 1
ATOM 702 C CA . TRP A 1 89 ? 10.289 16.632 -6.023 1.00 84.38 89 TRP A CA 1
ATOM 703 C C . TRP A 1 89 ? 11.808 16.399 -5.989 1.00 84.38 89 TRP A C 1
ATOM 705 O O . TRP A 1 89 ? 12.273 15.375 -5.491 1.00 84.38 89 TRP A O 1
ATOM 715 N N . LEU A 1 90 ? 12.597 17.360 -6.480 1.00 88.19 90 LEU A N 1
ATOM 716 C CA . LEU A 1 90 ? 14.060 17.287 -6.441 1.00 88.19 90 LEU A CA 1
ATOM 717 C C . LEU A 1 90 ? 14.598 17.299 -5.006 1.00 88.19 90 LEU A C 1
ATOM 719 O O . LEU A 1 90 ? 15.508 16.532 -4.701 1.00 88.19 90 LEU A O 1
ATOM 723 N N . SER A 1 91 ? 14.009 18.104 -4.117 1.00 93.06 91 SER A N 1
ATOM 724 C CA . SER A 1 91 ? 14.365 18.097 -2.694 1.00 93.06 91 SER A CA 1
ATOM 725 C C . SER A 1 91 ? 14.140 16.723 -2.059 1.00 93.06 91 SER A C 1
ATOM 727 O O . SER A 1 91 ? 15.015 16.242 -1.343 1.00 93.06 91 SER A O 1
ATOM 729 N N . TRP A 1 92 ? 13.027 16.049 -2.362 1.00 90.19 92 TRP A N 1
ATOM 730 C CA . TRP A 1 92 ? 12.780 14.690 -1.869 1.00 90.19 92 TRP A CA 1
ATOM 731 C C . TRP A 1 92 ? 13.750 13.660 -2.438 1.00 90.19 92 TRP A C 1
ATOM 733 O O . TRP A 1 92 ? 14.154 12.752 -1.719 1.00 90.19 92 TRP A O 1
ATOM 743 N N . ILE A 1 93 ? 14.151 13.790 -3.706 1.00 88.56 93 ILE A N 1
ATOM 744 C CA . ILE A 1 93 ? 15.162 12.902 -4.296 1.00 88.56 93 ILE A CA 1
ATOM 745 C C . ILE A 1 93 ? 16.484 13.010 -3.533 1.00 88.56 93 ILE A C 1
ATOM 747 O O . ILE A 1 93 ? 17.101 11.981 -3.259 1.00 88.56 93 ILE A O 1
ATOM 751 N N . GLU A 1 94 ? 16.921 14.223 -3.199 1.00 92.69 94 GLU A N 1
ATOM 752 C CA . GLU A 1 94 ? 18.145 14.415 -2.416 1.00 92.69 94 GLU A CA 1
ATOM 753 C C . GLU A 1 94 ? 17.991 13.880 -0.988 1.00 92.69 94 GLU A C 1
ATOM 755 O O . GLU A 1 94 ? 18.865 13.160 -0.507 1.00 92.69 94 GLU A O 1
ATOM 760 N N . GLU A 1 95 ? 16.840 14.109 -0.355 1.00 92.75 95 GLU A N 1
ATOM 761 C CA . GLU A 1 95 ? 16.536 13.557 0.968 1.00 92.75 95 GLU A CA 1
ATOM 762 C C . GLU A 1 95 ? 16.544 12.019 0.973 1.00 92.75 95 GLU A C 1
ATOM 764 O O . GLU A 1 95 ? 17.098 11.384 1.869 1.00 92.75 95 GLU A O 1
ATOM 769 N N . TRP A 1 96 ? 15.999 11.375 -0.061 1.00 89.62 96 TRP A N 1
ATOM 770 C CA . TRP A 1 96 ? 15.979 9.912 -0.168 1.00 89.62 96 TRP A CA 1
ATOM 771 C C . TRP A 1 96 ? 17.354 9.289 -0.414 1.00 89.62 96 TRP A C 1
ATOM 773 O O . TRP A 1 96 ? 17.533 8.098 -0.149 1.00 89.62 96 TRP A O 1
ATOM 783 N N . LYS A 1 97 ? 18.328 10.073 -0.887 1.00 92.50 97 LYS A N 1
ATOM 784 C CA . LYS A 1 97 ? 19.728 9.644 -1.014 1.00 92.50 97 LYS A CA 1
ATOM 785 C C . LYS A 1 97 ? 20.499 9.740 0.302 1.00 92.50 97 LYS A C 1
ATOM 787 O O . LYS A 1 97 ? 21.636 9.270 0.359 1.00 92.50 97 LYS A O 1
ATOM 792 N N . THR A 1 98 ? 19.925 10.330 1.352 1.00 96.00 98 THR A N 1
ATOM 793 C CA . THR A 1 98 ? 20.594 10.400 2.654 1.00 96.00 98 THR A CA 1
ATOM 794 C C . THR A 1 98 ? 20.886 8.991 3.190 1.00 96.00 98 THR A C 1
ATOM 796 O O . THR A 1 98 ? 20.090 8.064 2.981 1.00 96.00 98 THR A O 1
ATOM 799 N N . PRO A 1 99 ? 22.006 8.791 3.913 1.00 95.31 99 PRO A N 1
ATOM 800 C CA . PRO A 1 99 ? 22.339 7.491 4.497 1.00 95.31 99 PRO A CA 1
ATOM 801 C C . PRO A 1 99 ? 21.225 6.930 5.388 1.00 95.31 99 PRO A C 1
ATOM 803 O O . PRO A 1 99 ? 20.983 5.725 5.388 1.00 95.31 99 PRO A O 1
ATOM 806 N N . GLU A 1 100 ? 20.505 7.801 6.100 1.00 94.94 100 GLU A N 1
ATOM 807 C CA . GLU A 1 100 ? 19.378 7.415 6.947 1.00 94.94 100 GLU A CA 1
ATOM 808 C C . GLU A 1 100 ? 18.210 6.840 6.127 1.00 94.94 100 GLU A C 1
ATOM 810 O O . GLU A 1 100 ? 17.715 5.748 6.428 1.00 94.94 100 GLU A O 1
ATOM 815 N N . CYS A 1 101 ? 17.780 7.534 5.065 1.00 90.69 101 CYS A N 1
ATOM 816 C CA . CYS A 1 101 ? 16.710 7.052 4.189 1.00 90.69 101 CYS A CA 1
ATOM 817 C C . CYS A 1 101 ? 17.097 5.753 3.470 1.00 90.69 101 CYS A C 1
ATOM 819 O O . CYS A 1 101 ? 16.279 4.827 3.373 1.00 90.69 101 CYS A O 1
ATOM 821 N N . MET A 1 102 ? 18.347 5.644 3.014 1.00 91.94 102 MET A N 1
ATOM 822 C CA . MET A 1 102 ? 18.851 4.419 2.393 1.00 91.94 102 MET A CA 1
ATOM 823 C C . MET A 1 102 ? 18.874 3.246 3.381 1.00 91.94 102 MET A C 1
ATOM 825 O O . MET A 1 102 ? 18.396 2.164 3.040 1.00 91.94 102 MET A O 1
ATOM 829 N N . ALA A 1 103 ? 19.322 3.457 4.623 1.00 92.12 103 ALA A N 1
ATOM 830 C CA . ALA A 1 103 ? 19.317 2.423 5.660 1.00 92.12 103 ALA A CA 1
ATOM 831 C C . ALA A 1 103 ? 17.893 1.937 5.987 1.00 92.12 103 ALA A C 1
ATOM 833 O O . ALA A 1 103 ? 17.640 0.733 6.049 1.00 92.12 103 ALA A O 1
ATOM 834 N N . LYS A 1 104 ? 16.922 2.852 6.117 1.00 89.56 104 LYS A N 1
ATOM 835 C CA . LYS A 1 104 ? 15.503 2.488 6.307 1.00 89.56 104 LYS A CA 1
ATOM 836 C C . LYS A 1 104 ? 14.953 1.692 5.122 1.00 89.56 104 LYS A C 1
ATOM 838 O O . LYS A 1 104 ? 14.178 0.753 5.314 1.00 89.56 104 LYS A O 1
ATOM 843 N N . THR A 1 105 ? 15.334 2.061 3.901 1.00 85.25 105 THR A N 1
ATOM 844 C CA . THR A 1 105 ? 14.929 1.351 2.680 1.00 85.25 105 THR A CA 1
ATOM 845 C C . THR A 1 105 ? 15.493 -0.065 2.655 1.00 85.25 105 THR A C 1
ATOM 847 O O . THR A 1 105 ? 14.762 -1.003 2.341 1.00 85.25 105 THR A O 1
ATOM 850 N N . GLU A 1 106 ? 16.751 -0.230 3.056 1.00 82.94 106 GLU A N 1
ATOM 851 C CA . GLU A 1 106 ? 17.416 -1.526 3.156 1.00 82.94 106 GLU A CA 1
ATOM 852 C C . GLU A 1 106 ? 16.729 -2.446 4.170 1.00 82.94 106 GLU A C 1
ATOM 854 O O . GLU A 1 106 ? 16.385 -3.582 3.847 1.00 82.94 106 GLU A O 1
ATOM 859 N N . ILE A 1 107 ? 16.414 -1.931 5.361 1.00 82.06 107 ILE A N 1
ATOM 860 C CA . ILE A 1 107 ? 15.652 -2.671 6.377 1.00 82.06 107 ILE A CA 1
ATOM 861 C C . ILE A 1 107 ? 14.296 -3.114 5.815 1.00 82.06 107 ILE A C 1
ATOM 863 O O . ILE A 1 107 ? 13.936 -4.286 5.901 1.00 82.06 107 ILE A O 1
ATOM 867 N N . LYS A 1 108 ? 13.543 -2.204 5.182 1.00 80.19 108 LYS A N 1
ATOM 868 C CA . LYS A 1 108 ? 12.240 -2.536 4.577 1.00 80.19 108 LYS A CA 1
ATOM 869 C C . LYS A 1 108 ? 12.372 -3.582 3.470 1.00 80.19 108 LYS A C 1
ATOM 871 O O . LYS A 1 108 ? 11.522 -4.466 3.368 1.00 80.19 108 LYS A O 1
ATOM 876 N N . ARG A 1 109 ? 13.423 -3.500 2.651 1.00 74.75 109 ARG A N 1
ATOM 877 C CA . ARG A 1 109 ? 13.743 -4.492 1.618 1.00 74.75 109 ARG A CA 1
ATOM 878 C C . ARG A 1 109 ? 14.005 -5.864 2.240 1.00 74.75 109 ARG A C 1
ATOM 880 O O . ARG A 1 109 ? 13.444 -6.847 1.766 1.00 74.75 109 ARG A O 1
ATOM 887 N N . ASN A 1 110 ? 14.777 -5.923 3.320 1.00 69.62 110 ASN A N 1
ATOM 888 C CA . ASN A 1 110 ? 15.102 -7.169 4.018 1.00 69.62 110 ASN A CA 1
ATOM 889 C C . ASN A 1 110 ? 13.891 -7.751 4.766 1.00 69.62 110 ASN A C 1
ATOM 891 O O . ASN A 1 110 ? 13.695 -8.963 4.778 1.00 69.62 110 ASN A O 1
ATOM 895 N N . ASN A 1 111 ? 12.991 -6.905 5.270 1.00 69.88 111 ASN A N 1
ATOM 896 C CA . ASN A 1 111 ? 11.721 -7.348 5.848 1.00 69.88 111 ASN A CA 1
ATOM 897 C C . ASN A 1 111 ? 10.790 -7.971 4.796 1.00 69.88 111 ASN A C 1
ATOM 899 O O . ASN A 1 111 ? 10.175 -9.000 5.058 1.00 69.88 111 ASN A O 1
ATOM 903 N N . ARG A 1 112 ? 10.718 -7.407 3.577 1.00 62.91 112 ARG A N 1
ATOM 904 C CA . ARG A 1 112 ? 9.970 -8.021 2.453 1.00 62.91 112 ARG A CA 1
ATOM 905 C C . ARG A 1 112 ? 10.516 -9.396 2.068 1.00 62.91 112 ARG A C 1
ATOM 907 O O . ARG A 1 112 ? 9.776 -10.237 1.573 1.00 62.91 112 ARG A O 1
ATOM 914 N N . LYS A 1 113 ? 11.805 -9.594 2.316 1.00 60.69 113 LYS A N 1
ATOM 915 C CA . LYS A 1 113 ? 12.564 -10.828 2.127 1.00 60.69 113 LYS A CA 1
ATOM 916 C C . LYS A 1 113 ? 12.463 -11.802 3.309 1.00 60.69 113 LYS A C 1
ATOM 918 O O . LYS A 1 113 ? 13.078 -12.859 3.270 1.00 60.69 113 LYS A O 1
ATOM 923 N N . GLY A 1 114 ? 11.721 -11.460 4.367 1.00 60.62 114 GLY A N 1
ATOM 924 C CA . GLY A 1 114 ? 11.596 -12.301 5.560 1.00 60.62 114 GLY A CA 1
ATOM 925 C C . GLY A 1 114 ? 12.897 -12.465 6.355 1.00 60.62 114 GLY A C 1
ATOM 926 O O . GLY A 1 114 ? 13.007 -13.407 7.128 1.00 60.62 114 GLY A O 1
ATOM 927 N N . GLY A 1 115 ? 13.883 -11.580 6.168 1.00 57.94 115 GLY A N 1
ATOM 928 C CA . GLY A 1 115 ? 15.158 -11.622 6.891 1.00 57.94 115 GLY A CA 1
ATOM 929 C C . GLY A 1 115 ? 16.142 -12.720 6.460 1.00 57.94 115 GLY A C 1
ATOM 930 O O . GLY A 1 115 ? 17.167 -12.868 7.117 1.00 57.94 115 GLY A O 1
ATOM 931 N N . ALA A 1 116 ? 15.870 -13.468 5.385 1.00 53.38 116 ALA A N 1
ATOM 932 C CA . ALA A 1 116 ? 16.783 -14.493 4.877 1.00 53.38 116 ALA A CA 1
ATOM 933 C C . ALA A 1 116 ? 17.925 -13.883 4.042 1.00 53.38 116 ALA A C 1
ATOM 935 O O . ALA A 1 116 ? 17.688 -13.052 3.158 1.00 53.38 116 ALA A O 1
ATOM 936 N N . ASP A 1 117 ? 19.157 -14.322 4.310 1.00 53.69 117 ASP A N 1
ATOM 937 C CA . ASP A 1 117 ? 20.289 -14.165 3.399 1.00 53.69 117 ASP A CA 1
ATOM 938 C C . ASP A 1 117 ? 20.324 -15.394 2.475 1.00 53.69 117 ASP A C 1
ATOM 940 O O . ASP A 1 117 ? 20.169 -16.519 2.939 1.00 53.69 117 ASP A O 1
ATOM 944 N N . VAL A 1 118 ? 20.522 -15.152 1.179 1.00 49.22 118 VAL A N 1
ATOM 945 C CA . VAL A 1 118 ? 20.632 -16.119 0.067 1.00 49.22 118 VAL A CA 1
ATOM 946 C C . VAL A 1 118 ? 19.408 -16.995 -0.307 1.00 49.22 118 VAL A C 1
ATOM 948 O O . VAL A 1 118 ? 18.928 -17.813 0.462 1.00 49.22 118 VAL A O 1
ATOM 951 N N . ASN A 1 119 ? 18.973 -16.832 -1.570 1.00 50.97 119 ASN A N 1
ATOM 952 C CA . ASN A 1 119 ? 18.332 -17.762 -2.531 1.00 50.97 119 ASN A CA 1
ATOM 953 C C . ASN A 1 119 ? 17.248 -18.785 -2.124 1.00 50.97 119 ASN A C 1
ATOM 955 O O . ASN A 1 119 ? 16.799 -19.530 -2.987 1.00 50.97 119 ASN A O 1
ATOM 959 N N . GLU A 1 120 ? 16.738 -18.795 -0.899 1.00 50.12 120 GLU A N 1
ATOM 960 C CA . GLU A 1 120 ? 15.627 -19.671 -0.518 1.00 50.12 120 GLU A CA 1
ATOM 961 C C . GLU A 1 120 ? 14.541 -18.833 0.162 1.00 50.12 120 GLU A C 1
ATOM 963 O O . GLU A 1 120 ? 14.446 -18.720 1.381 1.00 50.12 120 GLU A O 1
ATOM 968 N N . TYR A 1 121 ? 13.744 -18.148 -0.662 1.00 54.47 121 TYR A N 1
ATOM 969 C CA . TYR A 1 121 ? 12.635 -17.315 -0.198 1.00 54.47 121 TYR A CA 1
ATOM 970 C C . TYR A 1 121 ? 11.330 -18.110 -0.237 1.00 54.47 121 TYR A C 1
ATOM 972 O O . TYR A 1 121 ? 10.703 -18.153 -1.298 1.00 54.47 121 TYR A O 1
ATOM 980 N N . PRO A 1 122 ? 10.830 -18.684 0.869 1.00 50.00 122 PRO A N 1
ATOM 981 C CA . PRO A 1 122 ? 9.419 -19.027 0.921 1.00 50.00 122 PRO A CA 1
ATOM 982 C C . PRO A 1 122 ? 8.633 -17.719 0.785 1.00 50.00 122 PRO A C 1
ATOM 984 O O . PRO A 1 122 ? 8.847 -16.766 1.535 1.00 50.00 122 PRO A O 1
ATOM 987 N N . ALA A 1 123 ? 7.757 -17.633 -0.216 1.00 48.03 123 ALA A N 1
ATOM 988 C CA . ALA A 1 123 ? 6.893 -16.476 -0.390 1.00 48.03 123 ALA A CA 1
ATOM 989 C C . ALA A 1 123 ? 6.081 -16.259 0.900 1.00 48.03 123 ALA A C 1
ATOM 991 O O . ALA A 1 123 ? 5.165 -17.019 1.197 1.00 48.03 123 ALA A O 1
ATOM 992 N N . THR A 1 124 ? 6.402 -15.215 1.666 1.00 48.47 124 THR A N 1
ATOM 993 C CA . THR A 1 124 ? 5.714 -14.902 2.932 1.00 48.47 124 THR A CA 1
ATOM 994 C C . THR A 1 124 ? 4.303 -14.348 2.724 1.00 48.47 124 THR A C 1
ATOM 996 O O . THR A 1 124 ? 3.555 -14.195 3.682 1.00 48.47 124 THR A O 1
ATOM 999 N N . HIS A 1 125 ? 3.913 -14.071 1.476 1.00 47.31 125 HIS A N 1
ATOM 1000 C CA . HIS A 1 125 ? 2.564 -13.658 1.100 1.00 47.31 125 HIS A CA 1
ATOM 1001 C C . HIS A 1 125 ? 2.209 -14.171 -0.310 1.00 47.31 125 HIS A C 1
ATOM 1003 O O . HIS A 1 125 ? 2.314 -13.461 -1.306 1.00 47.31 125 HIS A O 1
ATOM 1009 N N . THR A 1 126 ? 1.794 -15.432 -0.434 1.00 41.69 126 THR A N 1
ATOM 1010 C CA . THR A 1 126 ? 1.046 -15.893 -1.627 1.00 41.69 126 THR A CA 1
ATOM 1011 C C . THR A 1 126 ? -0.425 -15.477 -1.588 1.00 41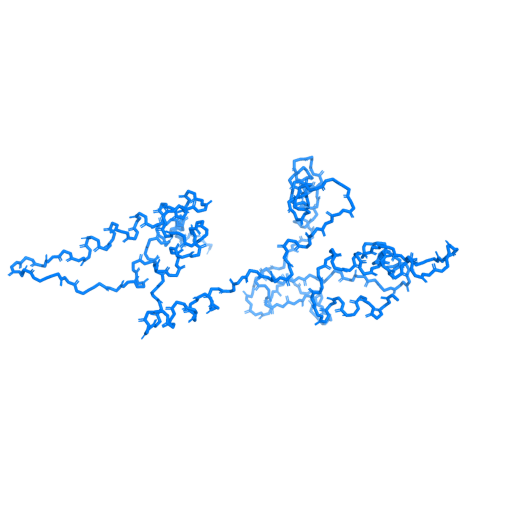.69 126 THR A C 1
ATOM 1013 O O . THR A 1 126 ? -1.092 -15.482 -2.616 1.00 41.69 126 THR A O 1
ATOM 1016 N N . GLY A 1 127 ? -0.926 -15.059 -0.428 1.00 45.72 127 GLY A N 1
ATOM 1017 C CA . GLY A 1 127 ? -2.178 -14.329 -0.292 1.00 45.72 127 GLY A CA 1
ATOM 1018 C C . GLY A 1 127 ? -1.866 -12.953 0.268 1.00 45.72 127 GLY A C 1
ATOM 1019 O O . GLY A 1 127 ? -1.122 -12.847 1.241 1.00 45.72 127 GLY A O 1
ATOM 1020 N N . GLY A 1 128 ? -2.417 -11.894 -0.329 1.00 50.38 128 GLY A N 1
ATOM 1021 C CA . GLY A 1 128 ? -2.470 -10.600 0.350 1.00 50.38 128 GLY A CA 1
ATOM 1022 C C . GLY A 1 128 ? -3.096 -10.749 1.742 1.00 50.38 128 GLY A C 1
ATOM 1023 O O . GLY A 1 128 ? -3.716 -11.772 2.045 1.00 50.38 128 GLY A O 1
ATOM 1024 N N . SER A 1 129 ? -2.942 -9.737 2.596 1.00 55.38 129 SER A N 1
ATOM 1025 C CA . SER A 1 129 ? -3.601 -9.722 3.904 1.00 55.38 129 SER A CA 1
ATOM 1026 C C . SER A 1 129 ? -5.069 -10.125 3.750 1.00 55.38 129 SER A C 1
ATOM 1028 O O . SER A 1 129 ? -5.765 -9.579 2.888 1.00 55.38 129 SER A O 1
ATOM 1030 N N . SER A 1 130 ? -5.535 -11.092 4.550 1.00 60.28 130 SER A N 1
ATOM 1031 C CA . SER A 1 130 ? -6.964 -11.410 4.604 1.00 60.28 130 SER A CA 1
ATOM 1032 C C . SER A 1 130 ? -7.704 -10.104 4.860 1.00 60.28 130 SER A C 1
ATOM 1034 O O . SER A 1 130 ? -7.410 -9.403 5.830 1.00 60.28 130 SER A O 1
ATOM 1036 N N . SER A 1 131 ? -8.590 -9.719 3.943 1.00 69.19 131 SER A N 1
ATOM 1037 C CA . SER A 1 131 ? -9.286 -8.447 4.073 1.00 69.19 131 SER A CA 1
ATOM 1038 C C . SER A 1 131 ? -10.156 -8.473 5.328 1.00 69.19 131 SER A C 1
ATOM 1040 O O . SER A 1 131 ? -10.697 -9.519 5.694 1.00 69.19 131 SER A O 1
ATOM 1042 N N . ALA A 1 132 ? -10.353 -7.310 5.951 1.00 74.75 132 ALA A N 1
ATOM 1043 C CA . ALA A 1 132 ? -11.276 -7.167 7.076 1.00 74.75 132 ALA A CA 1
ATOM 1044 C C . ALA A 1 132 ? -12.668 -7.750 6.751 1.00 74.75 132 ALA A C 1
ATOM 1046 O O . ALA A 1 132 ? -13.296 -8.353 7.611 1.00 74.75 132 ALA A O 1
ATOM 1047 N N . ARG A 1 133 ? -13.103 -7.673 5.481 1.00 77.94 133 ARG A N 1
ATOM 1048 C CA . ARG A 1 133 ? -14.344 -8.294 4.989 1.00 77.94 133 ARG A CA 1
ATOM 1049 C C . ARG A 1 133 ? -14.344 -9.816 5.076 1.00 77.94 133 ARG A C 1
ATOM 1051 O O . ARG A 1 133 ? -15.345 -10.390 5.480 1.00 77.94 133 ARG A O 1
ATOM 1058 N N . LYS A 1 134 ? -13.247 -10.475 4.689 1.00 83.25 134 LYS A N 1
ATOM 1059 C CA . LYS A 1 134 ? -13.153 -11.939 4.765 1.00 83.25 134 LYS A CA 1
ATOM 1060 C C . LYS A 1 134 ? -13.210 -12.401 6.218 1.00 83.25 134 LYS A C 1
ATOM 1062 O O . LYS A 1 134 ? -13.930 -13.340 6.526 1.00 83.25 134 LYS A O 1
ATOM 1067 N N . THR A 1 135 ? -12.495 -11.714 7.102 1.00 84.44 135 THR A N 1
ATOM 1068 C CA . THR A 1 135 ? -12.536 -11.995 8.540 1.00 84.44 135 THR A CA 1
ATOM 1069 C C . THR A 1 135 ? -13.920 -11.733 9.132 1.00 84.44 135 THR A C 1
ATOM 1071 O O . THR A 1 135 ? -14.405 -12.546 9.909 1.00 84.44 135 THR A O 1
ATOM 1074 N N . ALA A 1 136 ? -14.585 -10.646 8.729 1.00 87.25 136 ALA A N 1
ATOM 1075 C CA . ALA A 1 136 ? -15.937 -10.343 9.182 1.00 87.25 136 ALA A CA 1
ATOM 1076 C C . ALA A 1 136 ? -16.946 -11.425 8.775 1.00 87.25 136 ALA A C 1
ATOM 1078 O O . ALA A 1 136 ? -17.760 -11.812 9.599 1.00 87.25 136 ALA A O 1
ATOM 1079 N N . ALA A 1 137 ? -16.850 -11.958 7.552 1.00 87.25 137 ALA A N 1
ATOM 1080 C CA . ALA A 1 137 ? -17.707 -13.055 7.100 1.00 87.25 137 ALA A CA 1
ATOM 1081 C C . ALA A 1 137 ? -17.493 -14.343 7.916 1.00 87.25 137 ALA A C 1
ATOM 1083 O O . ALA A 1 137 ? -18.464 -14.978 8.305 1.00 87.25 137 ALA A O 1
ATOM 1084 N N . LEU A 1 138 ? -16.238 -14.690 8.233 1.00 87.19 138 LEU A N 1
ATOM 1085 C CA . LEU A 1 138 ? -15.933 -15.847 9.089 1.00 87.19 138 LEU A CA 1
ATOM 1086 C C . LEU A 1 138 ? -16.525 -15.684 10.494 1.00 87.19 138 LEU A C 1
ATOM 1088 O O . LEU A 1 138 ? -17.145 -16.601 11.017 1.00 87.19 138 LEU A O 1
ATOM 1092 N N . LEU A 1 139 ? -16.367 -14.499 11.086 1.00 89.88 139 LEU A N 1
ATOM 1093 C CA . LEU A 1 139 ? -16.951 -14.197 12.392 1.00 89.88 139 LEU A CA 1
ATOM 1094 C C . LEU A 1 139 ? -18.481 -14.146 12.348 1.00 89.88 139 LEU A C 1
ATOM 1096 O O . LEU A 1 139 ? -19.122 -14.476 13.341 1.00 89.88 139 LEU A O 1
ATOM 1100 N N . ALA A 1 140 ? -19.071 -13.742 11.221 1.00 91.69 140 ALA A N 1
ATOM 1101 C CA . ALA A 1 140 ? -20.518 -13.678 11.082 1.00 91.69 140 ALA A CA 1
ATOM 1102 C C . ALA A 1 140 ? -21.170 -15.063 11.123 1.00 91.69 140 ALA A C 1
ATOM 1104 O O . ALA A 1 140 ? -22.232 -15.216 11.731 1.00 91.69 140 ALA A O 1
ATOM 1105 N N . ASP A 1 141 ? -20.507 -16.067 10.543 1.00 88.69 141 ASP A N 1
ATOM 1106 C CA . ASP A 1 141 ? -20.929 -17.466 10.631 1.00 88.69 141 ASP A CA 1
ATOM 1107 C C . ASP A 1 141 ? -20.883 -17.965 12.087 1.00 88.69 141 ASP A C 1
ATOM 1109 O O . ASP A 1 141 ? -21.853 -18.555 12.567 1.00 88.69 141 ASP A O 1
ATOM 1113 N N . ASP A 1 142 ? -19.805 -17.658 12.818 1.00 88.81 142 ASP A N 1
ATOM 1114 C CA . ASP A 1 142 ? -19.632 -18.058 14.223 1.00 88.81 142 ASP A CA 1
ATOM 1115 C C . ASP A 1 142 ? -20.628 -17.360 15.166 1.00 88.81 142 ASP A C 1
ATOM 1117 O O . ASP A 1 142 ? -21.154 -17.968 16.101 1.00 88.81 142 ASP A O 1
ATOM 1121 N N . TYR A 1 143 ? -20.893 -16.071 14.944 1.00 88.25 143 TYR A N 1
ATOM 1122 C CA . TYR A 1 143 ? -21.771 -15.264 15.796 1.00 88.25 143 TYR A CA 1
ATOM 1123 C C . TYR A 1 143 ? -23.235 -15.303 15.373 1.00 88.25 143 TYR A C 1
ATOM 1125 O O . TYR A 1 143 ? -24.087 -14.793 16.103 1.00 88.25 143 TYR A O 1
ATOM 1133 N N . THR A 1 144 ? -23.556 -15.888 14.217 1.00 90.94 144 THR A N 1
ATOM 1134 C CA . THR A 1 144 ? -24.885 -15.829 13.581 1.00 90.94 144 THR A CA 1
ATOM 1135 C C . THR A 1 144 ? -25.409 -14.397 13.379 1.00 90.94 144 THR A C 1
ATOM 1137 O O . THR A 1 144 ? -26.614 -14.159 13.298 1.00 90.94 144 THR A O 1
ATOM 1140 N N . ARG A 1 145 ? -24.495 -13.425 13.319 1.00 92.06 145 ARG A N 1
ATOM 1141 C CA . ARG A 1 145 ? -24.733 -11.999 13.063 1.00 92.06 145 ARG A CA 1
ATOM 1142 C C . ARG A 1 145 ? -23.442 -11.352 12.591 1.00 92.06 145 ARG A C 1
ATOM 1144 O O . ARG A 1 145 ? -22.369 -11.820 12.955 1.00 92.06 145 ARG A O 1
ATOM 1151 N N . ASP A 1 146 ? -23.535 -10.222 11.904 1.00 89.06 146 ASP A N 1
ATOM 1152 C CA . ASP A 1 146 ? -22.337 -9.447 11.584 1.00 89.06 146 ASP A CA 1
ATOM 1153 C C . ASP A 1 146 ? -21.577 -9.044 12.869 1.00 89.06 146 ASP A C 1
ATOM 1155 O O . ASP A 1 146 ? -22.201 -8.643 13.868 1.00 89.06 146 ASP A O 1
ATOM 1159 N N . PRO A 1 147 ? -20.235 -9.164 12.880 1.00 92.94 147 PRO A N 1
ATOM 1160 C CA . PRO A 1 147 ? -19.425 -8.743 14.013 1.00 92.94 147 PRO A CA 1
ATOM 1161 C C . PRO A 1 147 ? -19.415 -7.218 14.132 1.00 92.94 147 PRO A C 1
ATOM 1163 O O . PRO A 1 147 ? -19.372 -6.495 13.134 1.00 92.94 147 PRO A O 1
ATOM 1166 N N . PHE A 1 148 ? -19.386 -6.720 15.365 1.00 93.62 148 PHE A N 1
ATOM 1167 C CA . PHE A 1 148 ? -19.185 -5.298 15.626 1.00 93.62 148 PHE A CA 1
ATOM 1168 C C . PHE A 1 148 ? -17.727 -4.900 15.371 1.00 93.62 148 PHE A C 1
ATOM 1170 O O . PHE A 1 148 ? -16.807 -5.719 15.473 1.00 93.62 148 PHE A O 1
ATOM 1177 N N . SER A 1 149 ? -17.491 -3.615 15.108 1.00 91.56 149 SER A N 1
ATOM 1178 C CA . SER A 1 149 ? -16.146 -3.078 14.870 1.00 91.56 149 SER A CA 1
ATOM 1179 C C . SER A 1 149 ? -15.134 -3.426 15.981 1.00 91.56 149 SER A C 1
ATOM 1181 O O . SER A 1 149 ? -14.028 -3.849 15.635 1.00 91.56 149 SER A O 1
ATOM 1183 N N . PRO A 1 150 ? -15.469 -3.361 17.291 1.00 93.31 150 PRO A N 1
ATOM 1184 C CA . PRO A 1 150 ? -14.572 -3.823 18.354 1.00 93.31 150 PRO A CA 1
ATOM 1185 C C . PRO A 1 150 ? -14.197 -5.309 18.282 1.00 93.31 150 PRO A C 1
ATOM 1187 O O . PRO A 1 150 ? -13.067 -5.667 18.608 1.00 93.31 150 PRO A O 1
ATOM 1190 N N . GLU A 1 151 ? -15.122 -6.176 17.863 1.00 93.12 151 GLU A N 1
ATOM 1191 C CA . GLU A 1 151 ? -14.916 -7.631 17.796 1.00 93.12 151 GLU A CA 1
ATOM 1192 C C . GLU A 1 151 ? -13.969 -7.979 16.649 1.00 93.12 151 GLU A C 1
ATOM 1194 O O . GLU A 1 151 ? -12.980 -8.692 16.831 1.00 93.12 151 GLU A O 1
ATOM 1199 N N . LEU A 1 152 ? -14.219 -7.386 15.477 1.00 92.25 152 LEU A N 1
ATOM 1200 C CA . LEU A 1 152 ? -13.343 -7.516 14.320 1.00 92.25 152 LEU A CA 1
ATOM 1201 C C . LEU A 1 152 ? -11.947 -6.949 14.614 1.00 92.25 152 LEU A C 1
ATOM 1203 O O . LEU A 1 152 ? -10.937 -7.548 14.233 1.00 92.25 152 LEU A O 1
ATOM 1207 N N . PHE A 1 153 ? -11.878 -5.813 15.313 1.00 92.69 153 PHE A N 1
ATOM 1208 C CA . PHE A 1 153 ? -10.621 -5.198 15.728 1.00 92.69 153 PHE A CA 1
ATOM 1209 C C . PHE A 1 153 ? -9.830 -6.105 16.674 1.00 92.69 153 PHE A C 1
ATOM 1211 O O . PHE A 1 153 ? -8.664 -6.391 16.398 1.00 92.69 153 PHE A O 1
ATOM 1218 N N . LEU A 1 154 ? -10.466 -6.622 17.731 1.00 93.56 154 LEU A N 1
ATOM 1219 C CA . LEU A 1 154 ? -9.838 -7.545 18.678 1.00 93.56 154 LEU A CA 1
ATOM 1220 C C . LEU A 1 154 ? -9.314 -8.801 17.975 1.00 93.56 154 LEU A C 1
ATOM 1222 O O . LEU A 1 154 ? -8.180 -9.213 18.213 1.00 93.56 154 LEU A O 1
ATOM 1226 N N . TYR A 1 155 ? -10.106 -9.386 17.076 1.00 91.62 155 TYR A N 1
ATOM 1227 C CA . TYR A 1 155 ? -9.707 -10.577 16.331 1.00 91.62 155 TYR A CA 1
ATOM 1228 C C . TYR A 1 155 ? -8.490 -10.312 15.437 1.00 91.62 155 TYR A C 1
ATOM 1230 O O . TYR A 1 155 ? -7.548 -11.101 15.401 1.00 91.62 155 TYR A O 1
ATOM 1238 N N . THR A 1 156 ? -8.485 -9.194 14.709 1.00 90.06 156 THR A N 1
ATOM 1239 C CA . THR A 1 156 ? -7.431 -8.878 13.729 1.00 90.06 156 THR A CA 1
ATOM 1240 C C . THR A 1 156 ? -6.136 -8.363 14.357 1.00 90.06 156 THR A C 1
ATOM 1242 O O . THR A 1 156 ? -5.078 -8.524 13.753 1.00 90.06 156 THR A O 1
ATOM 1245 N N . HIS A 1 157 ? -6.196 -7.793 15.563 1.00 90.88 157 HIS A N 1
ATOM 1246 C CA 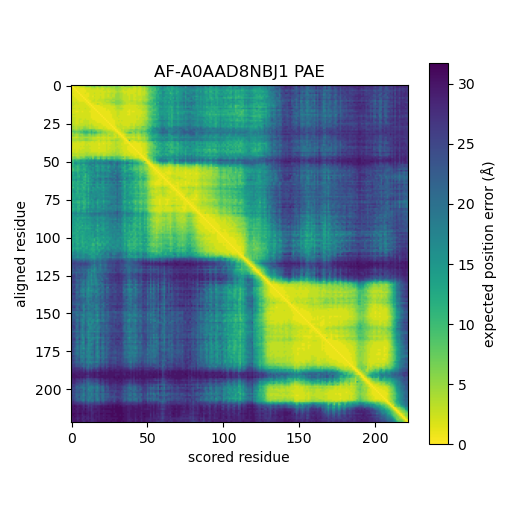. HIS A 1 157 ? -5.046 -7.174 16.232 1.00 90.88 157 HIS A CA 1
ATOM 1247 C C . HIS A 1 157 ? -4.526 -7.984 17.428 1.00 90.88 157 HIS A C 1
ATOM 1249 O O . HIS A 1 157 ? -3.736 -7.475 18.227 1.00 90.88 157 HIS A O 1
ATOM 1255 N N . THR A 1 158 ? -4.918 -9.258 17.539 1.00 91.81 158 THR A N 1
ATOM 1256 C CA . THR A 1 158 ? -4.373 -10.211 18.516 1.00 91.81 158 THR A CA 1
ATOM 1257 C C . THR A 1 158 ? -3.624 -11.357 17.838 1.00 91.81 158 THR A C 1
ATOM 1259 O O . THR A 1 158 ? -3.927 -11.767 16.716 1.00 91.81 158 THR A O 1
ATOM 1262 N N . LYS A 1 159 ? -2.581 -11.862 18.501 1.00 87.94 159 LYS A N 1
ATOM 1263 C CA . LYS A 1 159 ? -1.720 -12.926 17.980 1.00 87.94 159 LYS A CA 1
ATOM 1264 C C . LYS A 1 159 ? -2.517 -14.214 17.869 1.00 87.94 159 LYS A C 1
ATOM 1266 O O . LYS A 1 159 ? -3.164 -14.626 18.825 1.00 87.94 159 LYS A O 1
ATOM 1271 N N . ASN A 1 160 ? -2.435 -14.867 16.710 1.00 86.44 160 ASN A N 1
ATOM 1272 C CA . ASN A 1 160 ? -3.140 -16.122 16.435 1.00 86.44 160 ASN A CA 1
ATOM 1273 C C . ASN A 1 160 ? -4.647 -16.060 16.750 1.00 86.44 160 ASN A C 1
ATOM 1275 O O . ASN A 1 160 ? -5.238 -17.087 17.070 1.00 86.44 160 ASN A O 1
ATOM 1279 N N . HIS A 1 161 ? -5.248 -14.863 16.698 1.00 85.62 161 HIS A N 1
ATOM 1280 C CA . HIS A 1 161 ? -6.650 -14.633 17.048 1.00 85.62 161 HIS A CA 1
ATOM 1281 C C . HIS A 1 161 ? -7.016 -15.115 18.468 1.00 85.62 161 HIS A C 1
ATOM 1283 O O . HIS A 1 161 ? -8.142 -15.537 18.721 1.00 85.62 161 HIS A O 1
ATOM 1289 N N . ASP A 1 162 ? -6.066 -15.053 19.410 1.00 90.12 162 ASP A N 1
ATOM 1290 C CA . ASP A 1 162 ? -6.253 -15.491 20.800 1.00 90.12 162 ASP A CA 1
ATOM 1291 C C . ASP A 1 162 ? -7.146 -14.554 21.635 1.00 90.12 162 ASP A C 1
ATOM 1293 O O . ASP A 1 162 ? -7.477 -14.883 22.778 1.00 90.12 162 ASP A O 1
ATOM 1297 N N . MET A 1 163 ? -7.519 -13.395 21.074 1.00 89.69 163 MET A N 1
ATOM 1298 C CA . MET A 1 163 ? -8.330 -12.346 21.702 1.00 89.69 163 MET A CA 1
ATOM 1299 C C . MET A 1 163 ? -7.715 -11.763 22.989 1.00 89.69 163 MET A C 1
ATOM 1301 O O . MET A 1 163 ? -8.412 -11.129 23.781 1.00 89.69 163 MET A O 1
ATOM 1305 N N . LYS A 1 164 ? -6.413 -11.974 23.221 1.00 91.06 164 LYS A N 1
ATOM 1306 C CA . LYS A 1 164 ? -5.719 -11.609 24.467 1.00 91.06 164 LYS A CA 1
ATOM 1307 C C . LYS A 1 164 ? -4.420 -10.864 24.213 1.00 91.06 164 LYS A C 1
ATOM 1309 O O . LYS A 1 164 ? -4.170 -9.831 24.829 1.00 91.06 164 LYS A O 1
ATOM 1314 N N . THR A 1 165 ? -3.577 -11.389 23.333 1.00 93.56 165 THR A N 1
ATOM 1315 C CA . THR A 1 165 ? -2.210 -10.905 23.159 1.00 93.56 165 THR A CA 1
ATOM 1316 C C . THR A 1 165 ? -2.141 -9.982 21.957 1.00 93.56 165 THR A C 1
ATOM 1318 O O . THR A 1 165 ? -2.093 -10.448 20.822 1.00 93.56 165 THR A O 1
ATOM 1321 N N . PHE A 1 166 ? -2.097 -8.670 22.177 1.00 92.94 166 PHE A N 1
ATOM 1322 C CA . PHE A 1 166 ? -2.034 -7.707 21.077 1.00 92.94 166 PHE A CA 1
ATOM 1323 C C . PHE A 1 166 ? -0.735 -7.811 20.263 1.00 92.94 166 PHE A C 1
ATOM 1325 O O . PHE A 1 166 ? 0.339 -8.130 20.787 1.00 92.94 166 PHE A O 1
ATOM 1332 N N . ILE A 1 167 ? -0.845 -7.550 18.958 1.00 88.00 167 ILE A N 1
ATOM 1333 C CA . ILE A 1 167 ? 0.299 -7.535 18.032 1.00 88.00 167 ILE A CA 1
ATOM 1334 C C . ILE A 1 167 ? 1.181 -6.290 18.213 1.00 88.00 167 ILE A C 1
ATOM 1336 O O . ILE A 1 167 ? 2.374 -6.347 17.921 1.00 88.00 167 ILE A O 1
ATOM 1340 N N . ASP A 1 168 ? 0.612 -5.199 18.731 1.00 89.25 168 ASP A N 1
ATOM 1341 C CA . ASP A 1 168 ? 1.291 -3.931 18.985 1.00 89.25 168 ASP A CA 1
ATOM 1342 C C . ASP A 1 168 ? 0.650 -3.160 20.161 1.00 89.25 168 ASP A C 1
ATOM 1344 O O . ASP A 1 168 ? -0.487 -3.417 20.566 1.00 89.25 168 ASP A O 1
ATOM 1348 N N . GLU A 1 169 ? 1.397 -2.206 20.723 1.00 90.94 169 GLU A N 1
ATOM 1349 C CA . GLU A 1 169 ? 0.980 -1.425 21.896 1.00 90.94 169 GLU A CA 1
ATOM 1350 C C . GLU A 1 169 ? -0.164 -0.442 21.592 1.00 90.94 169 GLU A C 1
ATOM 1352 O O . GLU A 1 169 ? -1.002 -0.180 22.458 1.00 90.94 169 GLU A O 1
ATOM 1357 N N . LYS A 1 170 ? -0.229 0.096 20.366 1.00 89.44 170 LYS A N 1
ATOM 1358 C CA . LYS A 1 170 ? -1.288 1.032 19.965 1.00 89.44 170 LYS A CA 1
ATOM 1359 C C . LYS A 1 170 ? -2.636 0.319 19.967 1.00 89.44 170 LYS A C 1
ATOM 1361 O O . LYS A 1 170 ? -3.599 0.829 20.532 1.00 89.44 170 LYS A O 1
ATOM 1366 N N . SER A 1 171 ? -2.687 -0.886 19.412 1.00 90.94 171 SER A N 1
ATOM 1367 C CA . SER A 1 171 ? -3.893 -1.708 19.384 1.00 90.94 171 SER A CA 1
ATOM 1368 C C . SER A 1 171 ? -4.392 -2.060 20.785 1.00 90.94 171 SER A C 1
ATOM 1370 O O . SER A 1 171 ? -5.591 -1.960 21.049 1.00 90.94 171 SER A O 1
ATOM 1372 N N . ALA A 1 172 ? -3.478 -2.376 21.711 1.00 93.12 172 ALA A N 1
ATOM 1373 C CA . ALA A 1 172 ? -3.828 -2.594 23.113 1.00 93.12 172 ALA A CA 1
ATOM 1374 C C . ALA A 1 172 ? -4.455 -1.337 23.742 1.00 93.12 172 ALA A C 1
ATOM 1376 O O . ALA A 1 172 ? -5.524 -1.412 24.344 1.00 93.12 172 ALA A O 1
ATOM 1377 N N . LYS A 1 173 ? -3.839 -0.164 23.541 1.00 94.19 173 LYS A N 1
ATOM 1378 C CA . LYS A 1 173 ? -4.351 1.123 24.043 1.00 94.19 173 LYS A CA 1
ATOM 1379 C C . LYS A 1 173 ? -5.735 1.464 23.490 1.00 94.19 173 LYS A C 1
ATOM 1381 O O . LYS A 1 173 ? -6.602 1.874 24.258 1.00 94.19 173 LYS A O 1
ATOM 1386 N N . ILE A 1 174 ? -5.961 1.272 22.188 1.00 93.38 174 ILE A N 1
ATOM 1387 C CA . ILE A 1 174 ? -7.277 1.482 21.560 1.00 93.38 174 ILE A CA 1
ATOM 1388 C C . ILE A 1 174 ? -8.322 0.579 22.222 1.00 93.38 174 ILE A C 1
ATOM 1390 O O . ILE A 1 174 ? -9.398 1.048 22.586 1.00 93.38 174 ILE A O 1
ATOM 1394 N N . TYR A 1 175 ? -8.005 -0.699 22.433 1.00 94.19 175 TYR A N 1
ATOM 1395 C CA . TYR A 1 175 ? -8.956 -1.634 23.026 1.00 94.19 175 TYR A CA 1
ATOM 1396 C C . TYR A 1 175 ? -9.256 -1.338 24.505 1.00 94.19 175 TYR A C 1
ATOM 1398 O O . TYR A 1 175 ? -10.401 -1.478 24.939 1.00 94.19 175 TYR A O 1
ATOM 1406 N N . GLU A 1 176 ? -8.275 -0.863 25.281 1.00 94.25 176 GLU A N 1
ATOM 1407 C CA . GLU A 1 176 ? -8.528 -0.354 26.638 1.00 94.25 176 GLU A CA 1
ATOM 1408 C C . GLU A 1 176 ? -9.477 0.855 26.634 1.00 94.25 176 GLU A C 1
ATOM 1410 O O . GLU A 1 176 ? -10.391 0.913 27.458 1.00 94.25 176 GLU A O 1
ATOM 1415 N N . LYS A 1 177 ? -9.338 1.783 25.674 1.00 94.25 177 LYS A N 1
ATOM 1416 C CA . LYS A 1 177 ? -10.276 2.912 25.523 1.00 94.25 177 LYS A CA 1
ATOM 1417 C C . LYS A 1 177 ? -11.693 2.442 25.196 1.00 94.25 177 LYS A C 1
ATOM 1419 O O . LYS A 1 177 ? -12.643 2.949 25.783 1.00 94.25 177 LYS A O 1
ATOM 1424 N N . ILE A 1 178 ? -11.842 1.461 24.300 1.00 94.12 178 ILE A N 1
ATOM 1425 C CA . ILE A 1 178 ? -13.154 0.880 23.969 1.00 94.12 178 ILE A CA 1
ATOM 1426 C C . ILE A 1 178 ? -13.816 0.309 25.228 1.00 94.12 178 ILE A C 1
ATOM 1428 O O . ILE A 1 178 ? -14.990 0.584 25.473 1.00 94.12 178 ILE A O 1
ATOM 1432 N N . LYS A 1 179 ? -13.066 -0.438 26.051 1.00 93.19 179 LYS A N 1
ATOM 1433 C CA . LYS A 1 179 ? -13.571 -0.976 27.325 1.00 93.19 179 LYS A CA 1
ATOM 1434 C C . LYS A 1 179 ? -14.012 0.135 28.279 1.00 93.19 179 LYS A C 1
ATOM 1436 O O . LYS A 1 179 ? -15.125 0.077 28.789 1.00 93.19 179 LYS A O 1
ATO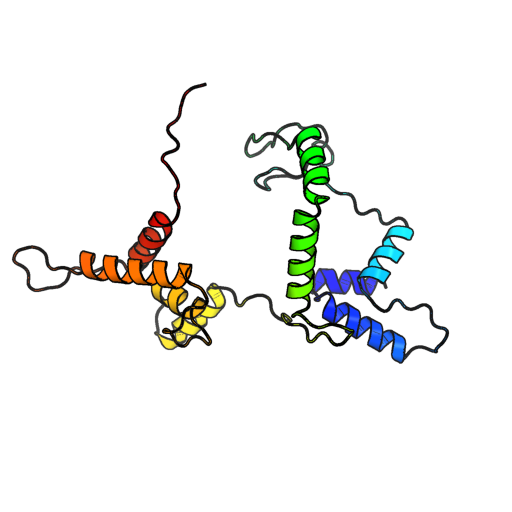M 1441 N N . ALA A 1 180 ? -13.196 1.176 28.447 1.00 93.12 180 ALA A N 1
ATOM 1442 C CA . ALA A 1 180 ? -13.538 2.314 29.300 1.00 93.12 180 ALA A CA 1
ATOM 1443 C C . ALA A 1 180 ? -14.812 3.047 28.833 1.00 93.12 180 ALA A C 1
ATOM 1445 O O . ALA A 1 180 ? -15.682 3.349 29.648 1.00 93.12 180 ALA A O 1
ATOM 1446 N N . LEU A 1 181 ? -14.960 3.280 27.523 1.00 92.12 181 LEU A N 1
ATOM 1447 C CA . LEU A 1 181 ? -16.154 3.915 26.955 1.00 92.12 181 LEU A CA 1
ATOM 1448 C C . LEU A 1 181 ? -17.401 3.032 27.100 1.00 92.12 181 LEU A C 1
ATOM 1450 O O . LEU A 1 181 ? -18.488 3.547 27.363 1.00 92.12 181 LEU A O 1
ATOM 1454 N N . ARG A 1 182 ? -17.262 1.707 26.950 1.00 91.88 182 ARG A N 1
ATOM 1455 C CA . ARG A 1 182 ? -18.366 0.763 27.173 1.00 91.88 182 ARG A CA 1
ATOM 1456 C C . ARG A 1 182 ? -18.835 0.813 28.626 1.00 91.88 182 ARG A C 1
ATOM 1458 O O . ARG A 1 182 ? -20.039 0.896 28.872 1.00 91.88 182 ARG A O 1
ATOM 1465 N N . ASP A 1 183 ? -17.902 0.809 29.574 1.00 89.94 183 ASP A N 1
ATOM 1466 C CA . ASP A 1 183 ? -18.202 0.886 31.006 1.00 89.94 183 ASP A CA 1
ATOM 1467 C C . ASP A 1 183 ? -18.857 2.216 31.387 1.00 89.94 183 ASP A C 1
ATOM 1469 O O . ASP A 1 183 ? -19.722 2.244 32.256 1.00 89.94 183 ASP A O 1
ATOM 1473 N N . GLU A 1 184 ? -18.479 3.322 30.745 1.00 88.25 184 GLU A N 1
ATOM 1474 C CA . GLU A 1 184 ? -19.096 4.630 30.972 1.00 88.25 184 GLU A CA 1
ATOM 1475 C C . GLU A 1 184 ? -20.514 4.711 30.389 1.00 88.25 184 GLU A C 1
ATOM 1477 O O . GLU A 1 184 ? -21.441 5.121 31.088 1.00 88.25 184 GLU A O 1
ATOM 1482 N N . ARG A 1 185 ? -20.709 4.273 29.138 1.00 88.88 185 ARG A N 1
ATOM 1483 C CA . ARG A 1 185 ? -22.004 4.362 28.435 1.00 88.88 185 ARG A CA 1
ATOM 1484 C C . ARG A 1 185 ? -23.046 3.365 28.914 1.00 88.88 185 ARG A C 1
ATOM 1486 O O . ARG A 1 185 ? -24.232 3.623 28.758 1.00 88.88 185 ARG A O 1
ATOM 1493 N N . SER A 1 186 ? -22.619 2.242 29.482 1.00 86.62 186 SER A N 1
ATOM 1494 C CA . SER A 1 186 ? -23.527 1.237 30.045 1.00 86.62 186 SER A CA 1
ATOM 1495 C C . SER A 1 186 ? -24.041 1.604 31.440 1.00 86.62 186 SER A C 1
ATOM 1497 O O . SER A 1 186 ? -24.940 0.927 31.948 1.00 86.62 186 SER A O 1
ATOM 1499 N N . ARG A 1 187 ? -23.525 2.677 32.067 1.00 84.25 187 ARG A N 1
ATOM 1500 C CA . ARG A 1 187 ? -23.980 3.112 33.395 1.00 84.25 187 ARG A CA 1
ATOM 1501 C C . ARG A 1 187 ? -25.484 3.409 33.384 1.00 84.25 187 ARG A C 1
ATOM 1503 O O . ARG A 1 187 ? -25.966 4.096 32.482 1.00 84.25 187 ARG A O 1
ATOM 1510 N N . PRO A 1 188 ? -26.237 2.913 34.381 1.00 79.12 188 PRO A N 1
ATOM 1511 C CA . PRO A 1 188 ? -27.647 3.243 34.510 1.00 79.12 188 PRO A CA 1
ATOM 1512 C C . PRO A 1 188 ? -27.841 4.749 34.715 1.00 79.12 188 PRO A C 1
ATOM 1514 O O . PRO A 1 188 ? -27.019 5.413 35.344 1.00 79.12 188 PRO A O 1
ATOM 1517 N N . VAL A 1 189 ? -28.952 5.280 34.208 1.00 73.88 189 VAL A N 1
ATOM 1518 C CA . VAL A 1 189 ? -29.369 6.664 34.484 1.00 73.88 189 VAL A CA 1
ATOM 1519 C C . VAL A 1 189 ? -29.970 6.733 35.889 1.00 73.88 189 VAL A C 1
ATOM 1521 O O . VAL A 1 189 ? -30.630 5.781 36.314 1.00 73.88 189 VAL A O 1
ATOM 1524 N N . ASP A 1 190 ? -29.754 7.849 36.592 1.00 70.88 190 ASP A N 1
ATOM 1525 C CA . ASP A 1 190 ? -30.219 8.061 37.967 1.00 70.88 190 ASP A CA 1
ATOM 1526 C C . ASP A 1 190 ? -31.695 7.665 38.143 1.00 70.88 190 ASP A C 1
ATOM 1528 O O . ASP A 1 190 ? -32.602 8.245 37.544 1.00 70.88 190 ASP A O 1
ATOM 1532 N N . GLY A 1 191 ? -31.922 6.639 38.972 1.00 64.19 191 GLY A N 1
ATOM 1533 C CA . GLY A 1 191 ? -33.244 6.083 39.279 1.00 64.19 191 GLY A CA 1
ATOM 1534 C C . GLY A 1 191 ? -33.624 4.800 38.525 1.00 64.19 191 GLY A C 1
ATOM 1535 O O . GLY A 1 191 ? -34.648 4.204 38.855 1.00 64.19 191 GLY A O 1
ATOM 1536 N N . SER A 1 192 ? -32.814 4.333 37.567 1.00 65.94 192 SER A N 1
ATOM 1537 C CA . SER A 1 192 ? -32.992 3.045 36.877 1.00 65.94 192 SER A CA 1
ATOM 1538 C C . SER A 1 192 ? -31.920 2.036 37.292 1.00 65.94 192 SER A C 1
ATOM 1540 O O . SER A 1 192 ? -30.750 2.377 37.420 1.00 65.94 192 SER A O 1
ATOM 1542 N N . SER A 1 193 ? -32.300 0.769 37.468 1.00 69.94 193 SER A N 1
ATOM 1543 C CA . SER A 1 193 ? -31.364 -0.347 37.680 1.00 69.94 193 SER A CA 1
ATOM 1544 C C . SER A 1 193 ? -30.918 -1.023 36.377 1.00 69.94 193 SER A C 1
ATOM 1546 O O . SER A 1 193 ? -30.106 -1.946 36.417 1.00 69.94 193 SER A O 1
ATOM 1548 N N . THR A 1 194 ? -31.447 -0.594 35.223 1.00 69.44 194 THR A N 1
ATOM 1549 C CA . THR A 1 194 ? -31.142 -1.205 33.920 1.00 69.44 194 THR A CA 1
ATOM 1550 C C . THR A 1 194 ? -29.997 -0.469 33.211 1.00 69.44 194 THR A C 1
ATOM 1552 O O . THR A 1 194 ? -30.052 0.760 33.104 1.00 69.44 194 THR A O 1
ATOM 1555 N N . PRO A 1 195 ? -28.962 -1.193 32.732 1.00 74.00 195 PRO A N 1
ATOM 1556 C CA . PRO A 1 195 ? -27.911 -0.618 31.896 1.00 74.00 195 PRO A CA 1
ATOM 1557 C C . PRO A 1 195 ? -28.483 0.002 30.622 1.00 74.00 195 PRO A C 1
ATOM 1559 O O . PRO A 1 195 ? -29.421 -0.537 30.028 1.00 74.00 195 PRO A O 1
ATOM 1562 N N . GLN A 1 196 ? -27.904 1.120 30.191 1.00 75.19 196 GLN A N 1
ATOM 1563 C CA . GLN A 1 196 ? -28.284 1.753 28.931 1.00 75.19 196 GLN A CA 1
ATOM 1564 C C . GLN A 1 196 ? -27.803 0.905 27.738 1.00 75.19 196 GLN A C 1
ATOM 1566 O O . GLN A 1 196 ? -26.713 0.328 27.801 1.00 75.19 196 GLN A O 1
ATOM 1571 N N . PRO A 1 197 ? -28.585 0.809 26.645 1.00 82.31 197 PRO A N 1
ATOM 1572 C CA . PRO A 1 197 ? -28.124 0.179 25.413 1.00 82.31 197 PRO A CA 1
ATOM 1573 C C . PRO A 1 197 ? -26.945 0.968 24.832 1.00 82.31 197 PRO A C 1
ATOM 1575 O O . PRO A 1 197 ? -27.009 2.189 24.696 1.00 82.31 197 P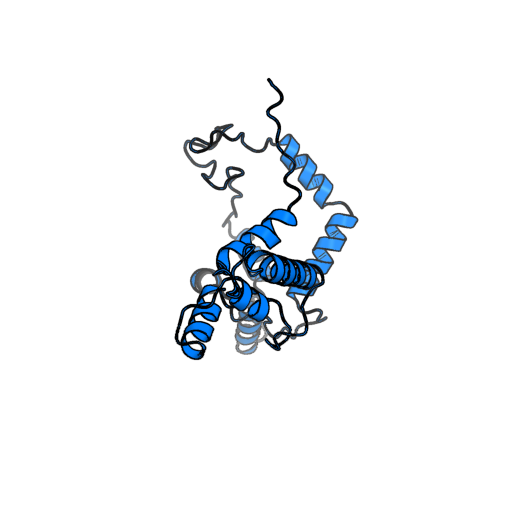RO A O 1
ATOM 1578 N N . VAL A 1 198 ? -25.866 0.264 24.484 1.00 85.69 198 VAL A N 1
ATOM 1579 C CA . VAL A 1 198 ? -24.630 0.865 23.970 1.00 85.69 198 VAL A CA 1
ATOM 1580 C C . VAL A 1 198 ? -24.472 0.543 22.487 1.00 85.69 198 VAL A C 1
ATOM 1582 O O . VAL A 1 198 ? -24.583 -0.613 22.085 1.00 85.69 198 VAL A O 1
ATOM 1585 N N . ASP A 1 199 ? -24.189 1.562 21.675 1.00 90.31 199 ASP A N 1
ATOM 1586 C CA . ASP A 1 199 ? -23.779 1.373 20.282 1.00 90.31 199 ASP A CA 1
ATOM 1587 C C . ASP A 1 199 ? -22.305 0.949 20.227 1.00 90.31 199 ASP A C 1
ATOM 1589 O O . ASP A 1 199 ? -21.387 1.760 20.386 1.00 90.31 199 ASP A O 1
ATOM 1593 N N . GLU A 1 200 ? -22.092 -0.347 20.007 1.00 89.81 200 GLU A N 1
ATOM 1594 C CA . GLU A 1 200 ? -20.772 -0.976 19.956 1.00 89.81 200 GLU A CA 1
ATOM 1595 C C . GLU A 1 200 ? -19.876 -0.436 18.835 1.00 89.81 200 GLU A C 1
ATOM 1597 O O . GLU A 1 200 ? -18.659 -0.335 19.000 1.00 89.81 200 GLU A O 1
ATOM 1602 N N . ASN A 1 201 ? -20.454 -0.054 17.695 1.00 90.94 201 ASN A N 1
ATOM 1603 C CA . ASN A 1 201 ? -19.676 0.490 16.586 1.00 90.94 201 ASN A CA 1
ATOM 1604 C C . ASN A 1 201 ? -19.229 1.917 16.893 1.00 90.94 201 ASN A C 1
ATOM 1606 O O . ASN A 1 201 ? -18.088 2.277 16.600 1.00 90.94 201 ASN A O 1
ATOM 1610 N N . GLN A 1 202 ? -20.085 2.706 17.544 1.00 90.75 202 GLN A N 1
ATOM 1611 C CA . GLN A 1 202 ? -19.738 4.069 17.933 1.00 90.75 202 GLN A CA 1
ATOM 1612 C C . GLN A 1 202 ? -18.591 4.102 18.953 1.00 90.75 202 GLN A C 1
ATOM 1614 O O . GLN A 1 202 ? -17.696 4.936 18.832 1.00 90.75 202 GLN A O 1
ATOM 1619 N N . LEU A 1 203 ? -18.546 3.156 19.902 1.00 91.69 203 LEU A N 1
ATOM 1620 C CA . LEU A 1 203 ? -17.417 3.021 20.837 1.00 91.69 203 LEU A CA 1
ATOM 1621 C C . LEU A 1 203 ? -16.068 2.899 20.118 1.00 91.69 203 LEU A C 1
ATOM 1623 O O . LEU A 1 203 ? -15.082 3.507 20.536 1.00 91.69 203 LEU A O 1
ATOM 1627 N N . TYR A 1 204 ? -16.025 2.100 19.048 1.00 91.31 204 TYR A N 1
ATOM 1628 C CA . TYR A 1 204 ? -14.816 1.911 18.254 1.00 91.31 204 TYR A CA 1
ATOM 1629 C C . TYR A 1 204 ? -14.383 3.213 17.580 1.00 91.31 204 TYR A C 1
ATOM 1631 O O . TYR A 1 204 ? -13.223 3.606 17.700 1.00 91.31 204 TYR A O 1
ATOM 1639 N N . TYR A 1 205 ? -15.311 3.899 16.906 1.00 90.25 205 TYR A N 1
ATOM 1640 C CA . TYR A 1 205 ? -15.000 5.151 16.217 1.00 90.25 205 TYR A CA 1
ATOM 1641 C C . TYR A 1 205 ? -14.500 6.226 17.181 1.00 90.25 205 TYR A C 1
ATOM 1643 O O . TYR A 1 205 ? -13.501 6.877 16.887 1.00 90.25 205 TYR A O 1
ATOM 1651 N N . ASP A 1 206 ? -15.111 6.352 18.358 1.00 89.56 206 ASP A N 1
ATOM 1652 C CA . ASP A 1 206 ? -14.706 7.345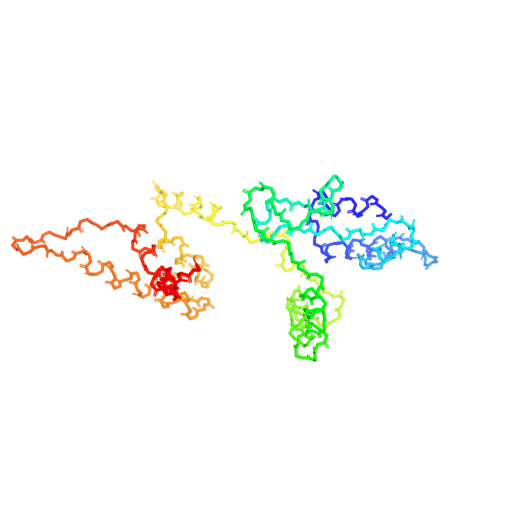 19.355 1.00 89.56 206 ASP A CA 1
ATOM 1653 C C . ASP A 1 206 ? -13.331 7.029 19.965 1.00 89.56 206 ASP A C 1
ATOM 1655 O O . ASP A 1 206 ? -12.507 7.924 20.159 1.00 89.56 206 ASP A O 1
ATOM 1659 N N . ALA A 1 207 ? -13.043 5.748 20.222 1.00 90.06 207 ALA A N 1
ATOM 1660 C CA . ALA A 1 207 ? -11.747 5.318 20.744 1.00 90.06 207 ALA A CA 1
ATOM 1661 C C . ALA A 1 207 ? -10.598 5.566 19.752 1.00 90.06 207 ALA A C 1
ATOM 1663 O O . ALA A 1 207 ? -9.494 5.934 20.169 1.00 90.06 207 ALA A O 1
ATOM 1664 N N . VAL A 1 208 ? -10.856 5.363 18.455 1.00 87.25 208 VAL A N 1
ATOM 1665 C CA . VAL A 1 208 ? -9.880 5.585 17.379 1.00 87.25 208 VAL A CA 1
ATOM 1666 C C . VAL A 1 208 ? -9.709 7.077 17.091 1.00 87.25 208 VAL A C 1
ATOM 1668 O O . VAL A 1 208 ? -8.574 7.544 17.013 1.00 87.25 208 VAL A O 1
ATOM 1671 N N . ALA A 1 209 ? -10.805 7.838 17.004 1.00 77.94 209 ALA A N 1
ATOM 1672 C CA . ALA A 1 209 ? -10.772 9.277 16.741 1.00 77.94 209 ALA A CA 1
ATOM 1673 C C . ALA A 1 209 ? -10.027 10.058 17.836 1.00 77.94 209 ALA A C 1
ATOM 1675 O O . ALA A 1 209 ? -9.301 10.998 17.537 1.00 77.94 209 ALA A O 1
ATOM 1676 N N . ALA A 1 210 ? -10.132 9.636 19.100 1.00 61.44 210 ALA A N 1
ATOM 1677 C CA . ALA A 1 210 ? -9.422 10.264 20.216 1.00 61.44 210 ALA A CA 1
ATOM 1678 C C . ALA A 1 210 ? -7.904 9.973 20.260 1.00 61.44 210 ALA A C 1
ATOM 1680 O O . ALA A 1 210 ? -7.204 10.520 21.112 1.00 61.44 210 ALA A O 1
ATOM 1681 N N . ASP A 1 211 ? -7.384 9.065 19.426 1.00 55.31 211 ASP A N 1
ATOM 1682 C CA . ASP A 1 211 ? -5.943 8.767 19.318 1.00 55.31 211 ASP A CA 1
ATOM 1683 C C . ASP A 1 211 ? -5.278 9.512 18.147 1.00 55.31 211 ASP A C 1
ATOM 1685 O O . ASP A 1 211 ? -4.050 9.579 18.063 1.00 55.31 211 ASP A O 1
ATOM 1689 N N . GLU A 1 212 ? -6.078 10.111 17.259 1.00 46.06 212 GLU A N 1
ATOM 1690 C CA . GLU A 1 212 ? -5.595 11.012 16.223 1.00 46.06 212 GLU A CA 1
ATOM 1691 C C . GLU A 1 212 ? -5.626 12.444 16.755 1.00 46.06 212 GLU A C 1
ATOM 1693 O O . GLU A 1 212 ? -6.679 13.048 16.933 1.00 46.06 212 GLU A O 1
ATOM 1698 N N . GLY A 1 213 ? -4.446 13.014 17.003 1.00 39.59 213 GLY A N 1
ATOM 1699 C CA . GLY A 1 213 ? -4.266 14.444 17.233 1.00 39.59 213 GLY A CA 1
ATOM 1700 C C . GLY A 1 213 ? -4.580 15.275 15.985 1.00 39.59 213 GLY A C 1
ATOM 1701 O O . GLY A 1 213 ? -3.721 16.016 15.513 1.00 39.59 213 GLY A O 1
ATOM 1702 N N . TYR A 1 214 ? -5.798 15.178 15.452 1.00 32.38 214 TYR A N 1
ATOM 1703 C CA . TYR A 1 214 ? -6.370 16.230 14.628 1.00 32.38 214 TYR A CA 1
ATOM 1704 C C . TYR A 1 214 ? -6.729 17.377 15.563 1.00 32.38 214 TYR A C 1
ATOM 1706 O O . TYR A 1 214 ? -7.847 17.511 16.054 1.00 32.38 214 TYR A O 1
ATOM 1714 N N . GLY A 1 215 ? -5.712 18.197 15.830 1.00 31.62 215 GLY A N 1
ATOM 1715 C CA . GLY A 1 215 ? -5.933 19.562 16.253 1.00 31.62 215 GLY A CA 1
ATOM 1716 C C . GLY A 1 215 ? -6.949 20.194 15.311 1.00 31.62 215 GLY A C 1
ATOM 1717 O O . GLY A 1 215 ? -6.837 20.090 14.089 1.00 31.62 215 GLY A O 1
ATOM 1718 N N . GLU A 1 216 ? -7.950 20.803 15.924 1.00 30.33 216 GLU A N 1
ATOM 1719 C CA . GLU A 1 216 ? -8.785 21.859 15.383 1.00 30.33 216 GLU A CA 1
ATOM 1720 C C . GLU A 1 216 ? -7.971 22.690 14.373 1.00 30.33 216 GLU A C 1
ATOM 1722 O O . GLU A 1 216 ? -7.145 23.527 14.744 1.00 30.33 216 GLU A O 1
ATOM 1727 N N . PHE A 1 217 ? -8.142 22.417 13.074 1.00 29.55 217 PHE A N 1
ATOM 1728 C CA . PHE A 1 217 ? -7.672 23.308 12.019 1.00 29.55 217 PHE A CA 1
ATOM 1729 C C . PHE A 1 217 ? -8.604 24.516 12.063 1.00 29.55 217 PHE A C 1
ATOM 1731 O O . PHE A 1 217 ? -9.577 24.625 11.322 1.00 29.55 217 PHE A O 1
ATOM 1738 N N . VAL A 1 218 ? -8.327 25.399 13.022 1.00 32.09 218 VAL A N 1
ATOM 1739 C CA . VAL A 1 218 ? -8.832 26.761 13.039 1.00 32.09 218 VAL A CA 1
ATOM 1740 C C . VAL A 1 218 ? -8.446 27.355 11.692 1.00 32.09 218 VAL A C 1
ATOM 1742 O O . VAL A 1 218 ? -7.257 27.507 11.400 1.00 32.09 218 VAL A O 1
ATOM 1745 N N . SER A 1 219 ? -9.447 27.672 10.868 1.00 38.53 219 SER A N 1
ATOM 1746 C CA . SER A 1 219 ? -9.293 28.622 9.772 1.00 38.53 219 SER A CA 1
ATOM 1747 C C . SER A 1 219 ? -8.648 29.881 10.339 1.00 38.53 219 SER A C 1
ATOM 1749 O O . SER A 1 219 ? -9.305 30.686 10.991 1.00 38.53 219 SER A O 1
ATOM 1751 N N . LYS A 1 220 ? -7.343 30.023 10.125 1.00 30.55 220 LYS A N 1
ATOM 1752 C CA . LYS A 1 220 ? -6.669 31.312 10.149 1.00 30.55 220 LYS A CA 1
ATOM 1753 C C . LYS A 1 220 ? -6.477 31.723 8.702 1.00 30.55 220 LYS A C 1
ATOM 1755 O O . LYS A 1 220 ? -5.565 31.249 8.034 1.00 30.55 220 LYS A O 1
ATOM 1760 N N . ASP A 1 221 ? -7.461 32.490 8.256 1.00 34.03 221 ASP A N 1
ATOM 1761 C CA . ASP A 1 221 ? -7.374 33.647 7.370 1.00 34.03 221 ASP A CA 1
ATOM 1762 C C . ASP A 1 221 ? -6.136 33.731 6.458 1.00 34.03 221 ASP A C 1
ATOM 1764 O O . ASP A 1 221 ? -5.019 34.009 6.905 1.00 34.03 221 ASP A O 1
ATOM 1768 N N . VAL A 1 222 ? -6.398 33.574 5.157 1.00 35.81 222 VAL A N 1
ATOM 1769 C CA . VAL A 1 222 ? -5.757 34.346 4.081 1.00 35.81 222 VAL A CA 1
ATOM 1770 C C . VAL A 1 222 ? -6.776 35.369 3.603 1.00 35.81 222 VAL A C 1
ATOM 1772 O O . VAL A 1 222 ? -7.952 34.966 3.450 1.00 35.81 222 VAL A O 1
#

Nearest PDB structures (foldseek):
  7zuw-assembly1_CC  TM=2.873E-01  e=8.145E+00  Saccharomyces cerevisiae
  1ls8-assembly1_A  TM=2.512E-01  e=7.676E+00  Bombyx mori

Sequence (222 aa):
MARMLSLKSDHHWSEACYDQTSEFIKSVLPEDNTFLDSFYKTKKHMEGLGLPSVKIDCCVNGCMIYWGEDIDMDSCKFCSQSRIGKNVWLSWIEEWKTPECMAKTEIKRNNRKGGADVNEYPATHTGGSSSARKTAALLADDYTRDPFSPELFLYTHTKNHDMKTFIDEKSAKIYEKIKALRDERSRPVDGSSTPQPVDENQLYYDAVAADEGYGEFVSKDV

Foldseek 3Di:
DVVLVVCCVVVVDDQLNSLVVQCVVCVPDPPPDPGDNGPVVVVVVVCVVPPDPDDWFADPVRPDTCDDVNVPDQADPPPRHGGDDPVNVVVVVVVCPDPVNVVVVVVVVCVCQVVDDDDDGDRPPPDDPCDLVNLQVVVCVVVVHGDAPLQSLLQVQADVSPSPHGPDPVSVQLNVQLVVVCVVQQDDDPPDPGGDDDDSNVSNVVSVVVVDPPDDPPPDDD

Radius of gyration: 25.6 Å; Cα contacts (8 Å, |Δi|>4): 175; chains: 1; bounding box: 58×62×65 Å

InterPro domains:
  IPR004252 Probable transposase, Ptta/En/Spm, plant [PF03004] (86-212)